Protein AF-A0ABD2QL88-F1 (afdb_monomer)

pLDDT: mean 70.16, std 14.97, range [39.56, 97.88]

Secondary structure (DSSP, 8-state):
-PPP--TT----------------------S--------PPP-----THHHHHHHHHHHHHHHHHHHHHHTTTS--SPP---TT-----HHHHHHHHHHHHHHHHTT-PPPPPHHHHHHHHHHTSTHHHHHHHHHHHHHHHHHHS-TT-TTT-S------------------

Radius of gyration: 28.21 Å; Cα contacts (8 Å, |Δi|>4): 31; chains: 1; bounding box: 75×70×57 Å

Solvent-accessible surface area (backbone atoms only — not comparable to full-atom values): 11823 Å² total; per-residue (Å²): 138,86,85,80,84,78,87,78,78,77,80,91,77,84,83,81,79,80,76,84,73,88,66,95,70,83,88,78,90,63,100,73,77,72,86,72,78,82,86,74,74,88,77,78,80,81,64,70,61,61,57,54,56,52,47,52,54,49,38,55,52,44,53,52,60,55,54,65,59,56,72,69,68,75,59,96,60,91,74,90,81,67,86,90,62,83,51,87,52,62,69,60,50,53,54,48,51,57,48,50,54,49,28,64,77,65,75,46,87,83,82,81,48,76,66,54,54,54,50,52,57,48,50,68,35,74,70,43,59,64,4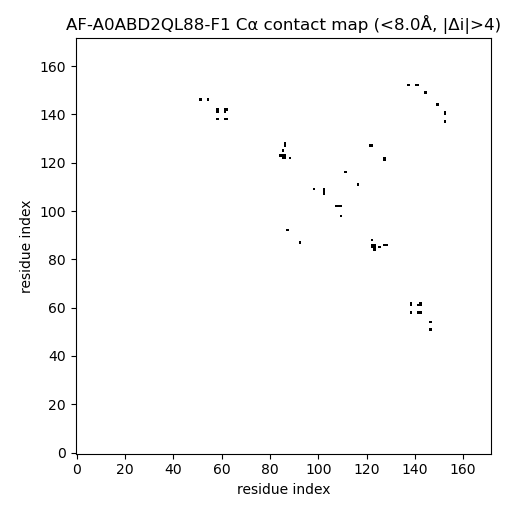8,49,55,56,49,49,53,50,41,51,50,54,63,71,49,61,101,82,62,72,82,78,75,57,79,78,77,75,77,75,76,75,80,74,81,78,78,82,78,79,80,130

Organism: NCBI:txid1844966

Mean predicted aligned error: 18.85 Å

Structure (mmCIF, N/CA/C/O backbone):
data_AF-A0ABD2QL88-F1
#
_entry.id   AF-A0ABD2QL88-F1
#
loop_
_atom_site.group_PDB
_atom_site.id
_atom_site.type_symbol
_atom_site.label_atom_id
_atom_site.label_alt_id
_atom_site.label_comp_id
_atom_site.label_asym_id
_atom_site.label_entity_id
_atom_site.label_seq_id
_atom_site.pdbx_PDB_ins_code
_atom_site.Cartn_x
_atom_site.Cartn_y
_atom_site.Cartn_z
_atom_site.occupancy
_atom_site.B_iso_or_equiv
_atom_site.auth_seq_id
_atom_site.auth_comp_id
_atom_site.auth_asym_id
_atom_site.auth_atom_id
_atom_site.pdbx_PDB_model_num
ATOM 1 N N . MET A 1 1 ? -59.862 -32.939 12.880 1.00 41.22 1 MET A N 1
ATOM 2 C CA . MET A 1 1 ? -58.574 -32.255 13.132 1.00 41.22 1 MET A CA 1
ATOM 3 C C . MET A 1 1 ? -57.524 -33.331 13.359 1.00 41.22 1 MET A C 1
ATOM 5 O O . MET A 1 1 ? -57.673 -34.082 14.310 1.00 41.22 1 MET A O 1
ATOM 9 N N . TYR A 1 2 ? -56.541 -33.477 12.467 1.00 48.59 2 TYR A N 1
ATOM 10 C CA . TYR A 1 2 ? -55.483 -34.488 12.598 1.00 48.59 2 TYR A CA 1
ATOM 11 C C . TYR A 1 2 ? -54.239 -33.850 13.224 1.00 48.59 2 TYR A C 1
ATOM 13 O O . TYR A 1 2 ? -53.745 -32.844 12.719 1.00 48.59 2 TYR A O 1
ATOM 21 N N . SER A 1 3 ? -53.754 -34.412 14.331 1.00 56.06 3 SER A N 1
ATOM 22 C CA . SER A 1 3 ? -52.506 -34.015 14.982 1.00 56.06 3 SER A CA 1
ATOM 23 C C . SER A 1 3 ? -51.318 -34.700 14.300 1.00 56.06 3 SER A C 1
ATOM 25 O O . SER A 1 3 ? -51.299 -35.917 14.121 1.00 56.06 3 SER A O 1
ATOM 27 N N . VAL A 1 4 ? -50.317 -33.916 13.896 1.00 60.66 4 VAL A N 1
ATOM 28 C CA . VAL A 1 4 ? -49.091 -34.424 13.264 1.00 60.66 4 VAL A CA 1
ATOM 29 C C . VAL A 1 4 ? -48.032 -34.629 14.349 1.00 60.66 4 VAL A C 1
ATOM 31 O O . VAL A 1 4 ? -47.679 -33.692 15.061 1.00 60.66 4 VAL A O 1
ATOM 34 N N . ASN A 1 5 ? -47.529 -35.857 14.493 1.00 58.34 5 ASN A N 1
ATOM 35 C CA . ASN A 1 5 ? -46.453 -36.197 15.426 1.00 58.34 5 ASN A CA 1
ATOM 36 C C . ASN A 1 5 ? -45.119 -35.584 14.954 1.00 58.34 5 ASN A C 1
ATOM 38 O O . ASN A 1 5 ? -44.532 -36.038 13.974 1.00 58.34 5 ASN A O 1
ATOM 42 N N . LEU A 1 6 ? -44.612 -34.575 15.671 1.00 59.28 6 LEU A N 1
ATOM 43 C CA . LEU A 1 6 ? -43.350 -33.871 15.371 1.00 59.28 6 LEU A CA 1
ATOM 44 C C . LEU A 1 6 ? -42.071 -34.606 15.839 1.00 59.28 6 LEU A C 1
ATOM 46 O O . LEU A 1 6 ? -40.982 -34.038 15.801 1.00 59.28 6 LEU A O 1
ATOM 50 N N . ALA A 1 7 ? -42.155 -35.872 16.252 1.00 61.03 7 ALA A N 1
ATOM 51 C CA . ALA A 1 7 ? -41.038 -36.581 16.889 1.00 61.03 7 ALA A CA 1
ATOM 52 C C . ALA A 1 7 ? -39.925 -37.085 15.938 1.00 61.03 7 ALA A C 1
ATOM 54 O O . ALA A 1 7 ? -38.906 -37.576 16.416 1.00 61.03 7 ALA A O 1
ATOM 55 N N . ASN A 1 8 ? -40.062 -36.945 14.612 1.00 52.94 8 ASN A N 1
ATOM 56 C CA . ASN A 1 8 ? -39.124 -37.541 13.641 1.00 52.94 8 ASN A CA 1
ATOM 57 C C . ASN A 1 8 ? -38.221 -36.549 12.887 1.00 52.94 8 ASN A C 1
ATOM 59 O O . ASN A 1 8 ? -37.562 -36.930 11.918 1.00 52.94 8 ASN A O 1
ATOM 63 N N . PHE A 1 9 ? -38.124 -35.290 13.317 1.00 52.03 9 PHE A N 1
ATOM 64 C CA . PHE A 1 9 ? -37.252 -34.322 12.647 1.00 52.03 9 PHE A CA 1
ATOM 65 C C . PHE A 1 9 ? -35.807 -34.400 13.176 1.00 52.03 9 PHE A C 1
ATOM 67 O O . PHE A 1 9 ? -35.448 -33.762 14.165 1.00 52.03 9 PHE A O 1
ATOM 74 N N . LYS A 1 10 ? -34.945 -35.187 12.513 1.00 60.66 10 LYS A N 1
ATOM 75 C CA . LYS A 1 10 ? -33.487 -35.148 12.738 1.00 60.66 10 LYS A CA 1
ATOM 76 C C . LYS A 1 10 ? -32.877 -33.955 11.981 1.00 60.66 10 LYS A C 1
ATOM 78 O O . LYS A 1 10 ? -32.983 -33.916 10.756 1.00 60.66 10 LYS A O 1
ATOM 83 N N . PRO A 1 11 ? -32.202 -33.002 12.649 1.00 58.28 11 PRO A N 1
ATOM 84 C CA . PRO A 1 11 ? -31.553 -31.893 11.960 1.00 58.28 11 PRO A CA 1
ATOM 85 C C . PRO A 1 11 ? -30.268 -32.369 11.270 1.00 58.28 11 PRO A C 1
ATOM 87 O O . PRO A 1 11 ? -29.335 -32.836 11.926 1.00 58.28 11 PRO A O 1
ATOM 90 N N . ILE A 1 12 ? -30.188 -32.201 9.949 1.00 53.31 12 ILE A N 1
ATOM 91 C CA . ILE A 1 12 ? -28.946 -32.391 9.194 1.00 53.31 12 ILE A CA 1
ATOM 92 C C . ILE A 1 12 ? -28.003 -31.248 9.578 1.00 53.31 12 ILE A C 1
ATOM 94 O O . ILE A 1 12 ? -28.182 -30.100 9.170 1.00 53.31 12 ILE A O 1
ATOM 98 N N . ARG A 1 13 ? -27.003 -31.545 10.409 1.00 47.66 13 ARG A N 1
ATOM 99 C CA . ARG A 1 13 ? -25.922 -30.616 10.738 1.00 47.66 13 ARG A CA 1
ATOM 100 C C . ARG A 1 13 ? -24.576 -31.201 10.317 1.00 47.66 13 ARG A C 1
ATOM 102 O O . ARG A 1 13 ? -24.148 -32.206 10.868 1.00 47.66 13 ARG A O 1
ATOM 109 N N . LYS A 1 14 ? -23.895 -30.392 9.496 1.00 44.47 14 LYS A N 1
ATOM 110 C CA . LYS A 1 14 ? -22.443 -30.255 9.275 1.00 44.47 14 LYS A CA 1
ATOM 111 C C . LYS A 1 14 ? -21.803 -31.085 8.153 1.00 44.47 14 LYS A C 1
ATOM 113 O O . LYS A 1 14 ? -21.546 -32.264 8.307 1.00 44.47 14 LYS A O 1
ATOM 118 N N . ASN A 1 15 ? -21.327 -30.318 7.168 1.00 48.22 15 ASN A N 1
ATOM 119 C CA . ASN A 1 15 ? -19.948 -30.337 6.674 1.00 48.22 15 ASN A CA 1
ATOM 120 C C . ASN A 1 15 ? -19.415 -31.651 6.097 1.00 48.22 15 ASN A C 1
ATOM 122 O O . ASN A 1 15 ? -18.472 -32.215 6.649 1.00 48.22 15 ASN A O 1
ATOM 126 N N . ASP A 1 16 ? -19.852 -31.987 4.888 1.00 42.06 16 ASP A N 1
ATOM 127 C CA . ASP A 1 16 ? -19.029 -32.791 3.991 1.00 42.06 16 ASP A CA 1
ATOM 128 C C . ASP A 1 16 ? -18.168 -31.849 3.150 1.00 42.06 16 ASP A C 1
ATOM 130 O O . ASP A 1 16 ? -18.582 -31.266 2.148 1.00 42.06 16 ASP A O 1
ATOM 134 N N . LYS A 1 17 ? -16.934 -31.650 3.622 1.00 46.50 17 LYS A N 1
ATOM 135 C CA . LYS A 1 17 ? -15.843 -31.164 2.782 1.00 46.50 17 LYS A CA 1
ATOM 136 C C . LYS A 1 17 ? -15.657 -32.183 1.660 1.00 46.50 17 LYS A C 1
ATOM 138 O O . LYS A 1 17 ? -15.045 -33.224 1.881 1.00 46.50 17 LYS A O 1
ATOM 143 N N . ALA A 1 18 ? -16.158 -31.870 0.471 1.00 44.38 18 ALA A N 1
ATOM 144 C CA . ALA A 1 18 ? -15.766 -32.564 -0.744 1.00 44.38 18 ALA A CA 1
ATOM 145 C C . ALA A 1 18 ? -14.282 -32.255 -1.013 1.00 44.38 18 ALA A C 1
ATOM 147 O O . ALA A 1 18 ? -13.926 -31.211 -1.560 1.00 44.38 18 ALA A O 1
ATOM 148 N N . GLU A 1 19 ? -13.401 -33.135 -0.534 1.00 42.00 19 GLU A N 1
ATOM 149 C CA . GLU A 1 19 ? -12.033 -33.231 -1.028 1.00 42.00 19 GLU A CA 1
ATOM 150 C C . GLU A 1 19 ? -12.096 -33.737 -2.470 1.00 42.00 19 GLU A C 1
ATOM 152 O O . GLU A 1 19 ? -12.250 -34.931 -2.717 1.00 42.00 19 GLU A O 1
ATOM 157 N N . ASP A 1 20 ? -11.979 -32.815 -3.421 1.00 45.62 20 ASP A N 1
ATOM 158 C CA . ASP A 1 20 ? -11.910 -33.127 -4.845 1.00 45.62 20 ASP A CA 1
ATOM 159 C C . ASP A 1 20 ? -10.520 -33.707 -5.168 1.00 45.62 20 ASP A C 1
ATOM 161 O O . ASP A 1 20 ? -9.578 -33.016 -5.571 1.00 45.62 20 ASP A O 1
ATOM 165 N N . LYS A 1 21 ? -10.344 -35.002 -4.883 1.00 41.47 21 LYS A N 1
ATOM 166 C CA . LYS A 1 21 ? -9.198 -35.783 -5.353 1.00 41.47 21 LYS A CA 1
ATOM 167 C C . LYS A 1 21 ? -9.521 -36.296 -6.748 1.00 41.47 21 LYS A C 1
ATOM 169 O O . LYS A 1 21 ? -10.090 -37.372 -6.906 1.00 41.47 21 LYS A O 1
ATOM 174 N N . ASN A 1 22 ? -9.094 -35.525 -7.748 1.00 46.50 22 ASN A N 1
ATOM 175 C CA . ASN A 1 22 ? -8.978 -35.968 -9.135 1.00 46.50 22 ASN A CA 1
ATOM 176 C C . ASN A 1 22 ? -8.173 -37.274 -9.197 1.00 46.50 22 ASN A C 1
ATOM 178 O O . ASN A 1 22 ? -6.942 -37.271 -9.164 1.00 46.50 22 ASN A O 1
ATOM 182 N N . THR A 1 23 ? -8.886 -38.389 -9.297 1.00 39.91 23 THR A N 1
ATOM 183 C CA . THR A 1 23 ? -8.351 -39.656 -9.776 1.00 39.91 23 THR A CA 1
ATOM 184 C C . THR A 1 23 ? -9.039 -39.923 -11.100 1.00 39.91 23 THR A C 1
ATOM 186 O O . THR A 1 23 ? -10.234 -40.191 -11.167 1.00 39.91 23 THR A O 1
ATOM 189 N N . ALA A 1 24 ? -8.272 -39.751 -12.175 1.00 51.47 24 ALA A N 1
ATOM 190 C CA . ALA A 1 24 ? -8.645 -40.217 -13.495 1.00 51.47 24 ALA A CA 1
ATOM 191 C C . ALA A 1 24 ? -8.957 -41.712 -13.387 1.00 51.47 24 ALA A C 1
ATOM 193 O O . ALA A 1 24 ? -8.079 -42.505 -13.060 1.00 51.47 24 ALA A O 1
ATOM 194 N N . SER A 1 25 ? -10.215 -42.083 -13.587 1.00 39.56 25 SER A N 1
ATOM 195 C CA . SER A 1 25 ? -10.628 -43.473 -13.735 1.00 39.56 25 SER A CA 1
ATOM 196 C C . SER A 1 25 ? -11.660 -43.512 -14.844 1.00 39.56 25 SER A C 1
ATOM 198 O O . SER A 1 25 ? -12.714 -42.883 -14.758 1.00 39.56 25 SER A O 1
ATOM 200 N N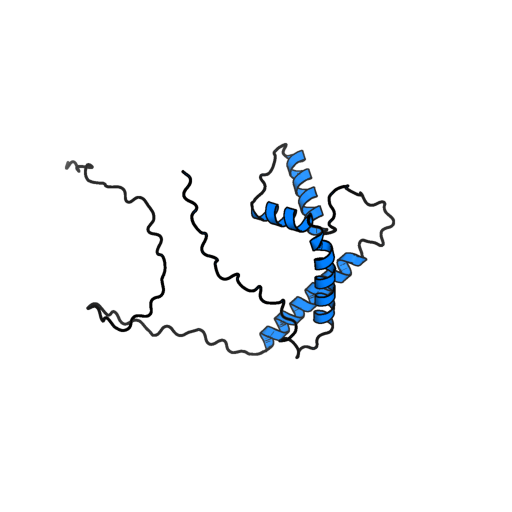 . ALA A 1 26 ? -11.256 -44.181 -15.917 1.00 50.25 26 ALA A N 1
ATOM 201 C CA . ALA A 1 26 ? -12.047 -44.462 -17.091 1.00 50.25 26 ALA A CA 1
ATOM 202 C C . ALA A 1 26 ? -13.358 -45.182 -16.735 1.00 50.25 26 ALA A C 1
ATOM 204 O O . ALA A 1 26 ? -13.422 -45.944 -15.771 1.00 50.25 26 ALA A O 1
ATOM 205 N N . ASP A 1 27 ? -14.371 -44.887 -17.547 1.00 52.84 27 ASP A N 1
ATOM 206 C CA . ASP A 1 27 ? -15.533 -45.704 -17.887 1.00 52.84 27 ASP A CA 1
ATOM 207 C C . ASP A 1 27 ? -16.084 -46.641 -16.808 1.00 52.84 27 ASP A C 1
ATOM 209 O O . ASP A 1 27 ? -15.761 -47.822 -16.732 1.00 52.84 27 ASP A O 1
ATOM 213 N N . ASN A 1 28 ? -17.053 -46.129 -16.052 1.00 50.94 28 ASN A N 1
ATOM 214 C CA . ASN A 1 28 ? -18.137 -46.951 -15.526 1.00 50.94 28 ASN A CA 1
ATOM 215 C C . ASN A 1 28 ? -19.462 -46.276 -15.889 1.00 50.94 28 ASN A C 1
ATOM 217 O O . ASN A 1 28 ? -19.902 -45.327 -15.238 1.00 50.94 28 ASN A O 1
ATOM 221 N N . GLN A 1 29 ? -20.067 -46.751 -16.980 1.00 59.94 29 GLN A N 1
ATOM 222 C CA . GLN A 1 29 ? -21.416 -46.391 -17.404 1.00 59.94 29 GLN A CA 1
ATOM 223 C C . GLN A 1 29 ? -22.418 -46.872 -16.347 1.00 59.94 29 GLN A C 1
ATOM 225 O O . GLN A 1 29 ? -22.790 -48.043 -16.303 1.00 59.94 29 GLN A O 1
ATOM 230 N N . SER A 1 30 ? -22.858 -45.962 -15.479 1.00 57.25 30 SER A N 1
ATOM 231 C CA . SER A 1 30 ? -24.005 -46.188 -14.607 1.00 57.25 30 SER A CA 1
ATOM 232 C C . SER A 1 30 ? -25.301 -45.821 -15.340 1.00 57.25 30 SER A C 1
ATOM 234 O O . SER A 1 30 ? -25.385 -44.827 -16.062 1.00 57.25 30 SER A O 1
ATOM 236 N N . GLN A 1 31 ? -26.295 -46.690 -15.165 1.00 57.28 31 GLN A N 1
ATOM 237 C CA . GLN A 1 31 ? -27.585 -46.851 -15.853 1.00 57.28 31 GLN A CA 1
ATOM 238 C C . GLN A 1 31 ? -28.579 -45.667 -15.735 1.00 57.28 31 GLN A C 1
ATOM 240 O O . GLN A 1 31 ? -29.759 -45.869 -15.494 1.00 57.28 31 GLN A O 1
ATOM 245 N N . ASN A 1 32 ? -28.123 -44.422 -15.899 1.00 59.09 32 ASN A N 1
ATOM 246 C CA . ASN A 1 32 ? -28.953 -43.221 -16.076 1.00 59.09 32 ASN A CA 1
ATOM 247 C C . ASN A 1 32 ? -28.157 -42.156 -16.851 1.00 59.09 32 ASN A C 1
ATOM 249 O O . ASN A 1 32 ? -27.889 -41.051 -16.371 1.00 59.09 32 ASN A O 1
ATOM 253 N N . ALA A 1 33 ? -27.710 -42.515 -18.055 1.00 67.06 33 ALA A N 1
ATOM 254 C CA . ALA A 1 33 ? -26.893 -41.651 -18.897 1.00 67.06 33 ALA A CA 1
ATOM 255 C C . ALA A 1 33 ? -27.762 -40.613 -19.627 1.00 67.06 33 ALA A C 1
ATOM 257 O O . ALA A 1 33 ? -27.990 -40.697 -20.831 1.00 67.06 33 ALA A O 1
ATOM 258 N N . ILE A 1 34 ? -28.243 -39.608 -18.890 1.00 80.19 34 ILE A N 1
ATOM 259 C CA . ILE A 1 34 ? -28.706 -38.353 -19.494 1.00 80.19 34 ILE A CA 1
ATOM 260 C C . ILE A 1 34 ? -27.539 -37.817 -20.329 1.00 80.19 34 ILE A C 1
ATOM 262 O O . ILE A 1 34 ? -26.444 -37.622 -19.789 1.00 80.19 34 ILE A O 1
ATOM 266 N N . TYR A 1 35 ? -27.756 -37.617 -21.632 1.00 86.12 35 TYR A N 1
ATOM 267 C CA . TYR A 1 35 ? -26.723 -37.117 -22.536 1.00 86.12 35 TYR A CA 1
ATOM 268 C C . TYR A 1 35 ? -26.126 -35.819 -21.984 1.00 86.12 35 TYR A C 1
ATOM 270 O O . TYR A 1 35 ? -26.835 -34.836 -21.756 1.00 86.12 35 TYR A O 1
ATOM 278 N N . LYS A 1 36 ? 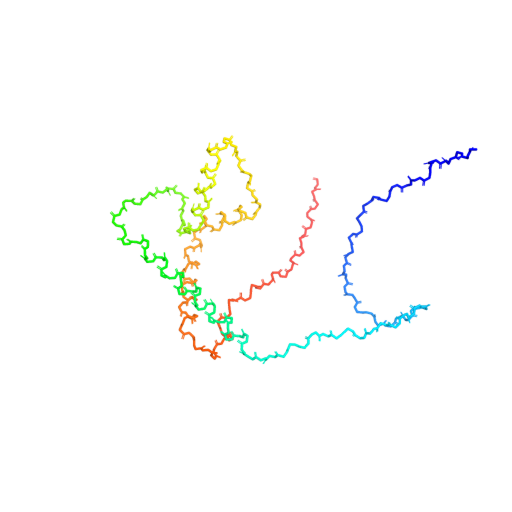-24.810 -35.826 -21.755 1.00 82.25 36 LYS A N 1
ATOM 279 C CA . LYS A 1 36 ? -24.052 -34.641 -21.360 1.00 82.25 36 LYS A CA 1
ATOM 280 C C . LYS A 1 36 ? -23.275 -34.163 -22.581 1.0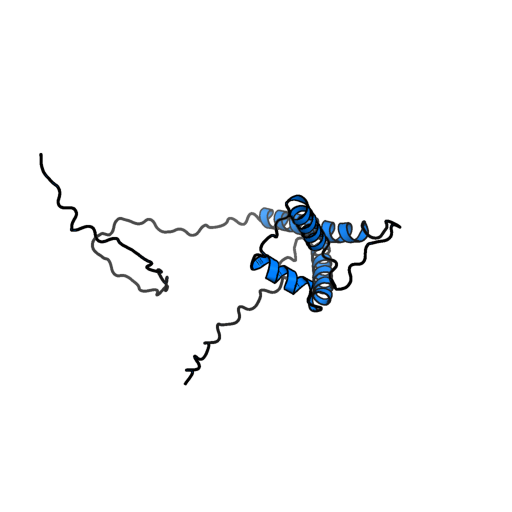0 82.25 36 LYS A C 1
ATOM 282 O O . LYS A 1 36 ? -22.450 -34.929 -23.081 1.00 82.25 36 LYS A O 1
ATOM 287 N N . PRO A 1 37 ? -23.503 -32.929 -23.059 1.00 87.62 37 PRO A N 1
ATOM 288 C CA . PRO A 1 37 ? -22.714 -32.394 -24.155 1.00 87.62 37 PRO A CA 1
ATOM 289 C C . PRO A 1 37 ? -21.236 -32.341 -23.758 1.00 87.62 37 PRO A C 1
ATOM 291 O O . PRO A 1 37 ? -20.892 -32.179 -22.580 1.00 87.62 37 PRO A O 1
ATOM 294 N N . ALA A 1 38 ? -20.360 -32.477 -24.752 1.00 86.19 38 ALA A N 1
ATOM 295 C CA . ALA A 1 38 ? -18.924 -32.372 -24.547 1.00 86.19 38 ALA A CA 1
ATOM 296 C C . ALA A 1 38 ? -18.586 -31.014 -23.911 1.00 86.19 38 ALA A C 1
ATOM 298 O O . ALA A 1 38 ? -19.007 -29.961 -24.393 1.00 86.19 38 ALA A O 1
ATOM 299 N N . LYS A 1 39 ? -17.818 -31.032 -22.818 1.00 84.25 39 LYS A N 1
ATOM 300 C CA . LYS A 1 39 ? -17.296 -29.804 -22.215 1.00 84.25 39 LYS A CA 1
ATOM 301 C C . LYS A 1 39 ? -16.180 -29.277 -23.113 1.00 84.25 39 LYS A C 1
ATOM 303 O O . LYS A 1 39 ? -15.060 -29.777 -23.056 1.00 84.25 39 LYS A O 1
ATOM 308 N N . LEU A 1 40 ? -16.496 -28.304 -23.962 1.00 85.75 40 LEU A N 1
ATOM 309 C CA . LEU A 1 40 ? -15.493 -27.615 -24.766 1.00 85.75 40 LEU A CA 1
ATOM 310 C C . LEU A 1 40 ? -14.714 -26.648 -23.874 1.00 85.75 40 LEU A C 1
ATOM 312 O O . LEU A 1 40 ? -15.298 -25.861 -23.127 1.00 85.75 40 LEU A O 1
ATOM 316 N N . ASN A 1 41 ? -13.387 -26.713 -23.956 1.00 84.44 41 ASN A N 1
ATOM 317 C CA . ASN A 1 41 ? -12.539 -25.693 -23.359 1.00 84.44 41 ASN A CA 1
ATOM 318 C C . ASN A 1 41 ? -12.676 -24.404 -24.179 1.00 84.44 41 ASN A C 1
ATOM 320 O O . ASN A 1 41 ? -12.719 -24.484 -25.410 1.00 84.44 41 ASN A O 1
ATOM 324 N N . PRO A 1 42 ? -12.728 -23.225 -23.535 1.00 82.06 42 PRO A N 1
ATOM 325 C CA . PRO A 1 42 ? -12.718 -21.972 -24.267 1.00 82.06 42 PRO A CA 1
ATOM 326 C C . PRO A 1 42 ? -11.424 -21.885 -25.080 1.00 82.06 42 PRO A C 1
ATOM 328 O O . PRO A 1 42 ? -10.323 -21.886 -24.528 1.00 82.06 42 PRO A O 1
ATOM 331 N N . VAL A 1 43 ? -11.574 -21.829 -26.399 1.00 79.94 43 VAL A N 1
ATOM 332 C CA . VAL A 1 43 ? -10.491 -21.496 -27.319 1.00 79.94 43 VAL A CA 1
ATOM 333 C C . VAL A 1 43 ? -10.426 -19.976 -27.350 1.00 79.94 43 VAL A C 1
ATOM 335 O O . VAL A 1 43 ? -11.325 -19.326 -27.880 1.00 79.94 43 VAL A O 1
ATOM 338 N N . LEU A 1 44 ? -9.407 -19.397 -26.713 1.00 72.62 44 LEU A N 1
ATOM 339 C CA . LEU A 1 44 ? -9.154 -17.966 -26.841 1.00 72.62 44 LEU A CA 1
ATOM 340 C C . LEU A 1 44 ? -8.551 -17.710 -28.222 1.00 72.62 44 LEU A C 1
ATOM 342 O O . LEU A 1 44 ? -7.460 -18.195 -28.519 1.00 72.62 44 LEU A O 1
ATOM 346 N N . TYR A 1 45 ? -9.262 -16.944 -29.045 1.00 73.25 45 TYR A N 1
ATOM 347 C CA . TYR A 1 45 ? -8.702 -16.369 -30.261 1.00 73.25 45 TYR A CA 1
ATOM 348 C C . TYR A 1 45 ? -7.737 -15.258 -29.842 1.00 73.25 45 TYR A C 1
ATOM 350 O O . TYR A 1 45 ? -8.155 -14.237 -29.298 1.00 73.25 45 TYR A O 1
ATOM 358 N N . ASP A 1 46 ? -6.437 -15.494 -30.018 1.00 62.22 46 ASP A N 1
ATOM 359 C CA . ASP A 1 46 ? -5.386 -14.530 -29.689 1.00 62.22 46 ASP A CA 1
ATOM 360 C C . ASP A 1 46 ? -5.285 -13.493 -30.816 1.00 62.22 46 ASP A C 1
ATOM 362 O O . ASP A 1 46 ? -4.345 -13.476 -31.609 1.00 62.22 46 ASP A O 1
ATOM 366 N N . ASP A 1 47 ? -6.282 -12.615 -30.903 1.00 59.78 47 ASP A N 1
ATOM 367 C CA . ASP A 1 47 ? -6.110 -11.342 -31.587 1.00 59.78 47 ASP A CA 1
ATOM 368 C C . ASP A 1 47 ? -5.141 -10.544 -30.709 1.00 59.78 47 ASP A C 1
ATOM 370 O O . ASP A 1 47 ? -5.561 -9.937 -29.726 1.00 59.78 47 ASP A O 1
ATOM 374 N N . GLY A 1 48 ? -3.839 -10.554 -31.021 1.00 61.59 48 GLY A N 1
ATOM 375 C CA . GLY A 1 48 ? -2.746 -9.967 -30.215 1.00 61.59 48 GLY A CA 1
ATOM 376 C C . GLY A 1 48 ? -2.881 -8.485 -29.793 1.00 61.59 48 GLY A C 1
ATOM 377 O O . GLY A 1 48 ? -1.953 -7.907 -29.229 1.00 61.59 48 GLY A O 1
ATOM 378 N N . LYS A 1 49 ? -4.035 -7.859 -30.032 1.00 62.41 49 LYS A N 1
ATOM 379 C CA . LYS A 1 49 ? -4.515 -6.578 -29.506 1.00 62.41 49 LYS A CA 1
ATOM 380 C C . LYS A 1 49 ? -4.596 -6.567 -27.972 1.00 62.41 49 LYS A C 1
ATOM 382 O O . LYS A 1 49 ? -4.195 -5.577 -27.361 1.00 62.41 49 LYS A O 1
ATOM 387 N N . ASP A 1 50 ? -5.024 -7.659 -27.335 1.00 64.62 50 ASP A N 1
ATOM 388 C CA . ASP A 1 50 ? -5.222 -7.690 -25.874 1.00 64.62 50 ASP A CA 1
ATOM 389 C C . ASP A 1 50 ? -3.908 -7.577 -25.085 1.00 64.62 50 ASP A C 1
ATOM 391 O O . ASP A 1 50 ? -3.844 -6.916 -24.039 1.00 64.62 50 ASP A O 1
ATOM 395 N N . LYS A 1 51 ? -2.822 -8.157 -25.614 1.00 66.06 51 LYS A N 1
ATOM 396 C CA . LYS A 1 51 ? -1.481 -8.077 -25.013 1.00 66.06 51 LYS A CA 1
ATOM 397 C C . LYS A 1 51 ? -0.941 -6.647 -25.061 1.00 66.06 51 LYS A C 1
ATOM 399 O O . LYS A 1 51 ? -0.547 -6.113 -24.024 1.00 66.06 51 LYS A O 1
ATOM 404 N N . LYS A 1 52 ? -1.057 -5.980 -26.215 1.00 67.19 52 LYS A N 1
ATOM 405 C CA . LYS A 1 52 ? -0.632 -4.581 -26.407 1.00 67.19 52 LYS A CA 1
ATOM 406 C C . LYS A 1 52 ? -1.378 -3.617 -25.480 1.00 67.19 52 LYS A C 1
ATOM 408 O O . LYS A 1 52 ? -0.759 -2.794 -24.806 1.00 67.19 52 LYS A O 1
ATOM 413 N N . VAL A 1 53 ? -2.701 -3.765 -25.351 1.00 72.06 53 VAL A N 1
ATOM 414 C CA . VAL A 1 53 ? -3.515 -2.933 -24.440 1.00 72.06 53 VAL A CA 1
ATOM 415 C C . VAL A 1 53 ? -3.149 -3.180 -22.971 1.00 72.06 53 VAL A C 1
ATOM 417 O O . VAL A 1 53 ? -3.082 -2.235 -22.178 1.00 72.06 53 VAL A O 1
ATOM 420 N N . SER A 1 54 ? -2.888 -4.433 -22.584 1.00 77.25 54 SER A N 1
ATOM 421 C CA . SER A 1 54 ? -2.411 -4.771 -21.237 1.00 77.25 54 SER A CA 1
ATOM 422 C C . SER A 1 54 ? -1.043 -4.141 -20.942 1.00 77.25 54 SER A C 1
ATOM 424 O O . SER A 1 54 ? -0.848 -3.583 -19.859 1.00 77.25 54 SER A O 1
ATOM 426 N N . ASN A 1 55 ? -0.110 -4.177 -21.892 1.00 77.06 55 ASN A N 1
ATOM 427 C CA . ASN A 1 55 ? 1.235 -3.630 -21.709 1.00 77.06 55 ASN A CA 1
ATOM 428 C C . ASN A 1 55 ? 1.238 -2.114 -21.620 1.00 77.06 55 ASN A C 1
ATOM 430 O O . ASN A 1 55 ? 1.846 -1.568 -20.701 1.00 77.06 55 ASN A O 1
ATOM 434 N N . LEU A 1 56 ? 0.475 -1.433 -22.474 1.00 80.44 56 LEU A N 1
ATOM 435 C CA . LEU A 1 56 ? 0.329 0.017 -22.399 1.00 80.44 56 LEU A CA 1
ATOM 436 C C . LEU A 1 56 ? -0.217 0.454 -21.031 1.00 80.44 56 LEU A C 1
ATOM 438 O O . LEU A 1 56 ? 0.285 1.401 -20.425 1.00 80.44 56 LEU A O 1
ATOM 442 N N . LYS A 1 57 ? -1.204 -0.273 -20.486 1.00 82.12 57 LYS A N 1
ATOM 443 C CA . LYS A 1 57 ? -1.722 -0.024 -19.129 1.00 82.12 57 LYS A CA 1
ATOM 444 C C . LYS A 1 57 ? -0.654 -0.238 -18.053 1.00 82.12 57 LYS A C 1
ATOM 446 O O . LYS A 1 57 ? -0.597 0.539 -17.100 1.00 82.12 57 LYS A O 1
ATOM 451 N N . ARG A 1 58 ? 0.192 -1.266 -18.191 1.00 80.94 58 ARG A N 1
ATOM 452 C CA . ARG A 1 58 ? 1.300 -1.539 -17.258 1.00 80.94 58 ARG A CA 1
ATOM 453 C C . ARG A 1 58 ? 2.381 -0.461 -17.328 1.00 80.94 58 ARG A C 1
ATOM 455 O O . ARG A 1 58 ? 2.715 0.080 -16.279 1.00 80.94 58 ARG A O 1
ATOM 462 N N . LYS A 1 59 ? 2.845 -0.094 -18.527 1.00 83.69 59 LYS A N 1
ATOM 463 C CA . LYS A 1 59 ? 3.813 0.991 -18.766 1.00 83.69 59 LYS A CA 1
ATOM 464 C C . LYS A 1 59 ? 3.297 2.320 -18.209 1.00 83.69 59 LYS A C 1
ATOM 466 O O . LYS A 1 59 ? 3.977 2.967 -17.421 1.00 83.69 59 LYS A O 1
ATOM 471 N N . ARG A 1 60 ? 2.033 2.671 -18.487 1.00 84.69 60 ARG A N 1
ATOM 472 C CA . ARG A 1 60 ? 1.397 3.882 -17.938 1.00 84.69 60 ARG A CA 1
ATOM 473 C C . ARG A 1 60 ? 1.344 3.878 -16.410 1.00 84.69 60 ARG A C 1
ATOM 475 O O . ARG A 1 60 ? 1.545 4.916 -15.787 1.00 84.69 60 ARG A O 1
ATOM 482 N N . ARG A 1 61 ? 1.049 2.731 -15.792 1.00 83.31 61 ARG A N 1
ATOM 483 C CA . ARG A 1 61 ? 1.062 2.603 -14.329 1.00 83.31 61 ARG A CA 1
ATOM 484 C C . ARG A 1 61 ? 2.476 2.758 -13.766 1.00 83.31 61 ARG A C 1
ATOM 486 O O . ARG A 1 61 ? 2.628 3.419 -12.749 1.00 83.31 61 ARG A O 1
ATOM 493 N N . ALA A 1 62 ? 3.470 2.167 -14.420 1.00 83.12 62 ALA A N 1
ATOM 494 C CA . ALA A 1 62 ? 4.868 2.228 -14.012 1.00 83.12 62 ALA A CA 1
ATOM 495 C C . ALA A 1 62 ? 5.416 3.665 -14.079 1.00 83.12 62 ALA A C 1
ATOM 497 O O . ALA A 1 62 ? 5.945 4.156 -13.088 1.00 83.12 62 ALA A O 1
ATOM 498 N N . ALA A 1 63 ? 5.157 4.383 -15.178 1.00 83.81 63 ALA A N 1
ATOM 499 C CA . ALA A 1 63 ? 5.524 5.794 -15.327 1.00 83.81 63 ALA A CA 1
ATOM 500 C C . ALA A 1 63 ? 4.913 6.681 -14.227 1.00 83.81 63 ALA A C 1
ATOM 502 O O . ALA A 1 63 ? 5.602 7.502 -13.632 1.00 83.81 63 ALA A O 1
ATOM 503 N N . LYS A 1 64 ? 3.631 6.468 -13.891 1.00 82.25 64 LYS A N 1
ATOM 504 C CA . LYS A 1 64 ? 2.971 7.189 -12.788 1.00 82.25 64 LYS A CA 1
ATOM 505 C C . LYS A 1 64 ? 3.635 6.957 -11.430 1.00 82.25 64 LYS A C 1
ATOM 507 O O . LYS A 1 64 ? 3.611 7.855 -10.601 1.00 82.25 64 LYS A O 1
ATOM 512 N N . MET A 1 65 ? 4.172 5.761 -11.184 1.00 74.94 65 MET A N 1
ATOM 513 C CA . MET A 1 65 ? 4.833 5.450 -9.913 1.00 74.94 65 MET A CA 1
ATOM 514 C C . MET A 1 65 ? 6.176 6.168 -9.757 1.00 74.94 65 MET A C 1
ATOM 516 O O . MET A 1 65 ? 6.528 6.495 -8.630 1.00 74.94 65 MET A O 1
ATOM 520 N N . LEU A 1 66 ? 6.900 6.413 -10.856 1.00 74.81 66 LEU A N 1
ATOM 521 C CA . LEU A 1 66 ? 8.139 7.198 -10.831 1.00 74.81 66 LEU A CA 1
ATOM 522 C C . LEU A 1 66 ? 7.843 8.680 -10.573 1.00 74.81 66 LEU A C 1
ATOM 524 O O . LEU A 1 66 ? 8.352 9.239 -9.610 1.00 74.81 66 LEU A O 1
ATOM 528 N N . LEU A 1 67 ? 6.945 9.270 -11.371 1.00 72.50 67 LEU A N 1
ATOM 529 C CA . LEU A 1 67 ? 6.579 10.691 -11.283 1.00 72.50 67 LEU A CA 1
ATOM 530 C C . LEU A 1 67 ? 6.038 11.087 -9.903 1.00 72.50 67 LEU A C 1
ATOM 532 O O . LEU A 1 67 ? 6.448 12.094 -9.340 1.00 72.50 67 LEU A O 1
ATOM 536 N N . ALA A 1 68 ? 5.159 10.266 -9.321 1.00 68.06 68 ALA A N 1
ATOM 537 C CA . ALA A 1 68 ? 4.561 10.558 -8.016 1.00 68.06 68 ALA A CA 1
ATOM 538 C C . ALA A 1 68 ? 5.575 10.580 -6.855 1.00 68.06 68 ALA A C 1
ATOM 540 O O . ALA A 1 68 ? 5.240 11.038 -5.766 1.00 68.06 68 ALA A O 1
ATOM 541 N N . LYS A 1 69 ? 6.780 10.034 -7.054 1.00 63.19 69 LYS A N 1
ATOM 542 C CA . LYS A 1 69 ? 7.838 10.005 -6.040 1.00 63.19 69 LYS A CA 1
ATOM 543 C C . LYS A 1 69 ? 8.688 11.279 -6.054 1.00 63.19 69 LYS A C 1
ATOM 545 O O . LYS A 1 69 ? 9.193 11.657 -5.007 1.00 63.19 69 LYS A O 1
ATOM 550 N N . GLU A 1 70 ? 8.826 11.902 -7.222 1.00 60.47 70 GLU A N 1
ATOM 551 C CA . GLU A 1 70 ? 9.643 13.099 -7.461 1.00 60.47 70 GLU A CA 1
ATOM 552 C C . GLU A 1 70 ? 8.891 14.382 -7.076 1.00 60.47 70 GLU A C 1
ATOM 554 O O . GLU A 1 70 ? 9.428 15.235 -6.385 1.00 60.47 70 GLU A O 1
ATOM 559 N N . GLU A 1 71 ? 7.598 14.477 -7.394 1.00 59.78 71 GLU A N 1
ATOM 560 C CA . GLU A 1 71 ? 6.792 15.679 -7.111 1.00 59.78 71 GLU A CA 1
ATOM 561 C C . GLU A 1 71 ? 6.611 15.963 -5.603 1.00 59.78 71 GLU A C 1
ATOM 563 O O . GLU A 1 71 ? 6.296 17.079 -5.206 1.00 59.78 71 GLU A O 1
ATOM 568 N N . LEU A 1 72 ? 6.829 14.965 -4.737 1.00 59.69 72 LEU A N 1
ATOM 569 C CA . LEU A 1 72 ? 6.701 15.118 -3.284 1.00 59.69 72 LEU A CA 1
ATOM 570 C C . LEU A 1 72 ? 7.965 15.700 -2.619 1.00 59.69 72 LEU A C 1
ATOM 572 O O . LEU A 1 72 ? 7.891 16.102 -1.461 1.00 59.69 72 LEU A O 1
ATOM 576 N N . SER A 1 73 ? 9.119 15.717 -3.299 1.00 60.38 73 SER A N 1
ATOM 577 C CA . SER A 1 73 ? 10.392 16.156 -2.701 1.00 60.38 73 SER A CA 1
ATOM 578 C C . SER A 1 73 ? 10.720 17.637 -2.885 1.00 60.38 73 SER A C 1
ATOM 580 O O . SER A 1 73 ? 11.578 18.137 -2.163 1.00 60.38 73 SER A O 1
ATOM 582 N N . ASP A 1 74 ? 10.052 18.334 -3.806 1.00 61.62 74 ASP A N 1
ATOM 583 C CA . ASP A 1 74 ? 10.388 19.722 -4.174 1.00 61.62 74 ASP A CA 1
ATOM 584 C C . ASP A 1 74 ? 9.660 20.782 -3.325 1.00 61.62 74 ASP A C 1
ATOM 586 O O . ASP A 1 74 ? 9.923 21.980 -3.436 1.00 61.62 74 ASP A O 1
ATOM 590 N N . ASP A 1 75 ? 8.751 20.354 -2.448 1.00 69.25 75 ASP A N 1
ATOM 591 C CA . ASP A 1 75 ? 8.090 21.232 -1.489 1.00 69.25 75 ASP A CA 1
ATOM 592 C C . ASP A 1 75 ? 9.044 21.520 -0.314 1.00 69.25 75 ASP A C 1
ATOM 594 O O . ASP A 1 75 ? 9.286 20.651 0.521 1.00 69.25 75 ASP A O 1
ATOM 598 N N . ASP A 1 76 ? 9.529 22.762 -0.194 1.00 80.62 76 ASP A N 1
ATOM 599 C CA . ASP A 1 76 ? 10.456 23.254 0.855 1.00 80.62 76 ASP A CA 1
ATOM 600 C C . ASP A 1 76 ? 9.816 23.344 2.268 1.00 80.62 76 ASP A C 1
ATOM 602 O O . ASP A 1 76 ? 10.119 24.207 3.094 1.00 80.62 76 ASP A O 1
ATOM 606 N N . LYS A 1 77 ? 8.837 22.479 2.544 1.00 79.62 77 LYS A N 1
ATOM 607 C CA . LYS A 1 77 ? 8.094 22.407 3.803 1.00 79.62 77 LYS A CA 1
ATOM 608 C C . LYS A 1 77 ? 8.761 21.373 4.712 1.00 79.62 77 LYS A C 1
ATOM 610 O O . LYS A 1 77 ? 9.127 20.295 4.244 1.00 79.62 77 LYS A O 1
ATOM 615 N N . PRO A 1 78 ? 8.874 21.633 6.025 1.00 80.75 78 PRO A N 1
ATOM 616 C CA . PRO A 1 78 ? 9.369 20.622 6.947 1.00 80.75 78 PRO A CA 1
ATOM 617 C C . PRO A 1 78 ? 8.439 19.402 6.930 1.00 80.75 78 PRO A C 1
ATOM 619 O O . PRO A 1 78 ? 7.234 19.521 7.152 1.00 80.75 78 PRO A O 1
ATOM 622 N N . VAL A 1 79 ? 9.009 18.226 6.668 1.00 75.69 79 VAL A N 1
ATOM 623 C CA . VAL A 1 79 ? 8.280 16.954 6.658 1.00 75.69 79 VAL A CA 1
ATOM 624 C C . VAL A 1 79 ? 8.280 16.358 8.062 1.00 75.69 79 VAL A C 1
ATOM 626 O O . VAL A 1 79 ? 9.320 16.268 8.715 1.00 75.69 79 VAL A O 1
ATOM 629 N N . GLU A 1 80 ? 7.115 15.915 8.529 1.00 75.75 80 GLU A N 1
ATOM 630 C CA . GLU A 1 80 ? 6.988 15.217 9.807 1.00 75.75 80 GLU A CA 1
ATOM 631 C C . GLU A 1 80 ? 7.674 13.841 9.744 1.00 75.75 80 GLU A C 1
ATOM 633 O O . GLU A 1 80 ? 7.263 12.941 9.005 1.00 75.75 80 GLU A O 1
ATOM 638 N N . ILE A 1 81 ? 8.737 13.661 10.534 1.00 73.44 81 ILE A N 1
ATOM 639 C CA . ILE A 1 81 ? 9.486 12.401 10.610 1.00 73.44 81 ILE A CA 1
ATOM 640 C C . ILE A 1 81 ? 8.996 11.597 11.817 1.00 73.44 81 ILE A C 1
ATOM 642 O O . ILE A 1 81 ? 9.336 11.885 12.965 1.00 73.44 81 ILE A O 1
ATOM 646 N N . ALA A 1 82 ? 8.231 10.536 11.556 1.00 69.31 82 ALA A N 1
ATOM 647 C CA . ALA A 1 82 ? 7.852 9.563 12.575 1.00 69.31 82 ALA A CA 1
ATOM 648 C C . ALA A 1 82 ? 8.955 8.502 12.752 1.00 69.31 82 ALA A C 1
ATOM 650 O O . ALA A 1 82 ? 9.169 7.642 11.893 1.00 69.31 82 ALA A O 1
ATOM 651 N N . PHE A 1 83 ? 9.653 8.535 13.890 1.00 64.12 83 PHE A N 1
ATOM 652 C CA . PHE A 1 83 ? 10.669 7.536 14.228 1.00 64.12 83 PHE A CA 1
ATOM 653 C C . PHE A 1 83 ? 10.057 6.128 14.360 1.00 64.12 83 PHE A C 1
ATOM 655 O O . PHE A 1 83 ? 9.056 5.926 15.044 1.00 64.12 83 PHE A O 1
ATOM 662 N N . GLY A 1 84 ? 10.683 5.128 13.726 1.00 63.78 84 GLY A N 1
ATOM 663 C CA . GLY A 1 84 ? 10.292 3.712 13.826 1.00 63.78 84 GLY A CA 1
ATOM 664 C C . GLY A 1 84 ? 9.408 3.177 12.691 1.00 63.78 84 GLY A C 1
ATOM 665 O O . GLY A 1 84 ? 9.155 1.972 12.640 1.00 63.78 84 GLY A O 1
ATOM 666 N N . LEU A 1 85 ? 8.984 4.023 11.747 1.00 62.28 85 LEU A N 1
ATOM 667 C CA . LEU A 1 85 ? 8.329 3.600 10.507 1.00 62.28 85 LEU A CA 1
ATOM 668 C C . LEU A 1 85 ? 9.322 3.727 9.339 1.00 62.28 85 LEU A C 1
ATOM 670 O O . LEU A 1 85 ? 9.328 4.707 8.608 1.00 62.28 85 LEU A O 1
ATOM 674 N N . GLY A 1 86 ? 10.200 2.733 9.184 1.00 56.31 86 GLY A N 1
ATOM 675 C CA . GLY A 1 86 ? 11.284 2.735 8.186 1.00 56.31 86 GLY A CA 1
ATOM 676 C C . GLY A 1 86 ? 10.847 2.521 6.730 1.00 56.31 86 GLY A C 1
ATOM 677 O O . GLY A 1 86 ? 11.564 1.869 5.982 1.00 56.31 86 GLY A O 1
ATOM 678 N N . SER A 1 87 ? 9.664 2.985 6.327 1.00 57.94 87 SER A N 1
ATOM 679 C CA . SER A 1 87 ? 9.152 2.750 4.976 1.00 57.94 87 SER A CA 1
ATOM 680 C C . SER A 1 87 ? 8.457 3.972 4.407 1.00 57.94 87 SER A C 1
ATOM 682 O O . SER A 1 87 ? 7.539 4.513 5.019 1.00 57.94 87 SER A O 1
ATOM 684 N N . ASP A 1 88 ? 8.858 4.334 3.193 1.00 62.84 88 ASP A N 1
ATOM 685 C CA . ASP A 1 88 ? 8.317 5.431 2.390 1.00 62.84 88 ASP A CA 1
ATOM 686 C C . ASP A 1 88 ? 7.109 5.032 1.537 1.00 62.84 88 ASP A C 1
ATOM 688 O O . ASP A 1 88 ? 6.824 5.656 0.516 1.00 62.84 88 ASP A O 1
ATOM 692 N N . ASP A 1 89 ? 6.365 3.993 1.927 1.00 73.44 89 ASP A N 1
ATOM 693 C CA . ASP A 1 89 ? 5.095 3.704 1.262 1.00 73.44 89 ASP A CA 1
ATOM 694 C C . ASP A 1 89 ? 4.054 4.765 1.659 1.00 73.44 89 ASP A C 1
ATOM 696 O O . ASP A 1 89 ? 3.343 4.638 2.662 1.00 73.44 89 ASP A O 1
ATOM 700 N N . ALA A 1 90 ? 3.983 5.835 0.862 1.00 75.00 90 ALA A N 1
ATOM 701 C CA . ALA A 1 90 ? 3.063 6.954 1.043 1.00 75.00 90 ALA A CA 1
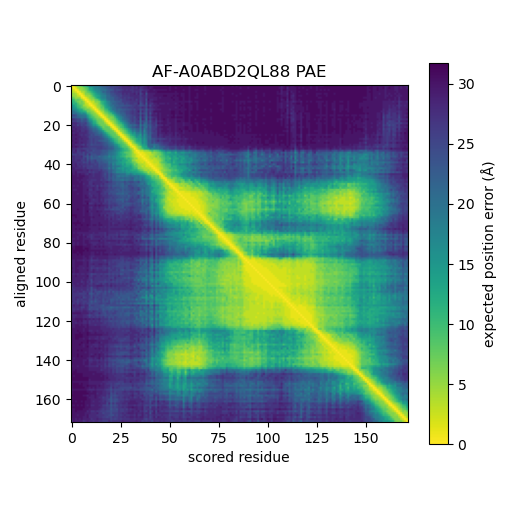ATOM 702 C C . ALA A 1 90 ? 1.600 6.494 1.139 1.00 75.00 90 ALA A C 1
ATOM 704 O O . ALA A 1 90 ? 0.832 7.031 1.935 1.00 75.00 90 ALA A O 1
ATOM 705 N N . ILE A 1 91 ? 1.221 5.445 0.399 1.00 78.75 91 ILE A N 1
ATOM 706 C CA . ILE A 1 91 ? -0.140 4.895 0.428 1.00 78.75 91 ILE A CA 1
ATOM 707 C C . ILE A 1 91 ? -0.412 4.233 1.780 1.00 78.75 91 ILE A C 1
ATOM 709 O O . ILE A 1 91 ? -1.497 4.368 2.347 1.00 78.75 91 ILE A O 1
ATOM 713 N N . TYR A 1 92 ? 0.566 3.496 2.308 1.00 81.50 92 TYR A N 1
ATOM 714 C CA . TYR A 1 92 ? 0.438 2.871 3.618 1.00 81.50 92 TYR A CA 1
ATOM 715 C C . TYR A 1 92 ? 0.397 3.912 4.743 1.00 81.50 92 TYR A C 1
ATOM 717 O O . TYR A 1 92 ? -0.429 3.766 5.645 1.00 81.50 92 TYR A O 1
ATOM 725 N N . LYS A 1 93 ? 1.221 4.968 4.666 1.00 81.56 93 LYS A N 1
ATOM 726 C CA . LYS A 1 93 ? 1.185 6.101 5.607 1.00 81.56 93 LYS A CA 1
ATOM 727 C C . LYS A 1 93 ? -0.179 6.795 5.584 1.00 81.56 93 LYS A C 1
ATOM 729 O O . LYS A 1 93 ? -0.808 6.879 6.630 1.00 81.56 93 LYS A O 1
ATOM 734 N N . ALA A 1 94 ? -0.690 7.156 4.405 1.00 85.38 94 ALA A N 1
ATOM 735 C CA . ALA A 1 94 ? -2.005 7.788 4.260 1.00 85.38 94 ALA A CA 1
ATOM 736 C C . ALA A 1 94 ? -3.146 6.930 4.838 1.00 85.38 94 ALA A C 1
ATOM 738 O O . ALA A 1 94 ? -4.066 7.433 5.477 1.00 85.38 94 ALA A O 1
ATOM 739 N N . LYS A 1 95 ? -3.073 5.604 4.670 1.00 88.06 95 LYS A N 1
ATOM 740 C CA . LYS A 1 95 ? -4.058 4.690 5.264 1.00 88.06 95 LYS A CA 1
ATOM 741 C C . LYS A 1 95 ? -3.938 4.605 6.792 1.00 88.06 95 LYS A C 1
ATOM 743 O O . LYS A 1 95 ? -4.930 4.338 7.469 1.00 88.06 95 LYS A O 1
ATOM 748 N N . LEU A 1 96 ? -2.731 4.737 7.345 1.00 87.44 96 LEU A N 1
ATOM 749 C CA . LEU A 1 96 ? -2.541 4.781 8.795 1.00 87.44 96 LEU A CA 1
ATOM 750 C C . LEU A 1 96 ? -3.104 6.073 9.380 1.00 87.44 96 LEU A C 1
ATOM 752 O O . LEU A 1 96 ? -3.844 5.986 10.352 1.00 87.44 96 LEU A O 1
ATOM 756 N N . THR A 1 97 ? -2.834 7.216 8.750 1.00 90.00 97 THR A N 1
ATOM 757 C CA . THR A 1 97 ? -3.352 8.510 9.207 1.00 90.00 97 THR A CA 1
ATOM 758 C C . THR A 1 97 ? -4.876 8.552 9.130 1.00 90.00 97 THR A C 1
ATOM 760 O O . THR A 1 97 ? -5.513 8.897 10.111 1.00 90.00 97 THR A O 1
ATOM 763 N N . GLU A 1 98 ? -5.483 8.093 8.029 1.00 92.44 98 GLU A N 1
ATOM 764 C CA . GLU A 1 98 ? -6.952 7.999 7.893 1.00 92.44 98 GLU A CA 1
ATOM 765 C C . GLU A 1 98 ? -7.582 7.114 8.981 1.00 92.44 98 GLU A C 1
ATOM 767 O O . GLU A 1 98 ? -8.686 7.349 9.473 1.00 92.44 98 GLU A O 1
ATOM 772 N N . ARG A 1 99 ? -6.874 6.053 9.367 1.00 93.00 99 ARG A N 1
ATOM 773 C CA . ARG A 1 99 ? -7.324 5.190 10.447 1.00 93.00 99 ARG A CA 1
ATOM 774 C C . ARG A 1 99 ? -7.233 5.902 11.795 1.00 93.00 99 ARG A C 1
ATOM 776 O O . ARG A 1 99 ? -8.150 5.751 12.594 1.00 93.00 99 ARG A O 1
ATOM 783 N N . GLU A 1 100 ? -6.134 6.594 12.065 1.00 92.81 100 GLU A N 1
ATOM 784 C CA . GLU A 1 100 ? -5.935 7.350 13.305 1.00 92.81 100 GLU A CA 1
ATOM 785 C C . GLU A 1 100 ? -7.008 8.430 13.452 1.00 92.81 100 GLU A C 1
ATOM 787 O O . GLU A 1 100 ? -7.699 8.441 14.469 1.00 92.81 100 GLU A O 1
ATOM 792 N N . THR A 1 101 ? -7.267 9.210 12.397 1.00 95.94 101 THR A N 1
ATOM 793 C CA . THR A 1 101 ? -8.335 10.221 12.394 1.00 95.94 101 THR A CA 1
ATOM 794 C C . THR A 1 101 ? -9.699 9.598 12.674 1.00 95.94 101 THR A C 1
ATOM 796 O O . THR A 1 101 ? -10.440 10.082 13.524 1.00 95.94 101 THR A O 1
ATOM 799 N N . TYR A 1 102 ? -10.018 8.463 12.042 1.00 97.62 102 TYR A N 1
ATOM 800 C CA . TYR A 1 102 ? -11.277 7.764 12.303 1.00 97.62 102 TYR A CA 1
ATOM 801 C C . TYR A 1 102 ? -11.398 7.276 13.757 1.00 97.62 102 TYR A C 1
ATOM 803 O O . TYR A 1 102 ? -12.483 7.341 14.342 1.00 97.62 102 TYR A O 1
ATOM 811 N N . GLU A 1 103 ? -10.319 6.733 14.332 1.00 96.75 103 GLU A N 1
ATOM 812 C CA . GLU A 1 103 ? -10.321 6.228 15.711 1.00 96.75 103 GLU A CA 1
ATOM 813 C C . GLU A 1 103 ? -10.491 7.369 16.729 1.00 96.75 103 GLU A C 1
ATOM 815 O O . GLU A 1 103 ? -11.194 7.179 17.725 1.00 96.75 103 GLU A O 1
ATOM 820 N N . GLU A 1 104 ? -9.901 8.539 16.466 1.00 96.25 104 GLU A N 1
ATOM 821 C CA . GLU A 1 104 ? -10.028 9.748 17.290 1.00 96.25 104 GLU A CA 1
ATOM 822 C C . GLU A 1 104 ? -11.430 10.357 17.214 1.00 96.25 104 GLU A C 1
ATOM 824 O O . GLU A 1 104 ? -12.039 10.625 18.247 1.00 96.25 104 GLU A O 1
ATOM 829 N N . GLU A 1 105 ? -11.981 10.504 16.008 1.00 97.88 105 GLU A N 1
ATOM 830 C CA . GLU A 1 105 ? -13.316 11.073 15.794 1.00 97.88 105 GLU A CA 1
ATOM 831 C C . GLU A 1 105 ? -14.423 10.211 16.410 1.00 97.88 105 GLU A C 1
ATOM 833 O O . GLU A 1 105 ? -15.375 10.721 17.000 1.00 97.88 105 GLU A O 1
ATOM 838 N N . ASN A 1 106 ? -14.304 8.887 16.278 1.00 97.62 106 ASN A N 1
ATOM 839 C CA . ASN A 1 106 ? -15.338 7.952 16.721 1.00 97.62 106 ASN A CA 1
ATOM 840 C C . ASN A 1 106 ? -15.055 7.340 18.094 1.00 97.62 106 ASN A C 1
ATOM 842 O O . ASN A 1 106 ? -15.820 6.479 18.530 1.00 97.62 106 ASN A O 1
ATOM 846 N N . PHE A 1 107 ? -13.952 7.713 18.748 1.00 96.69 107 PHE A N 1
ATOM 847 C CA . PHE A 1 107 ? -13.502 7.174 20.037 1.00 96.69 107 PHE A CA 1
ATOM 848 C C . PHE A 1 107 ? -13.532 5.634 20.114 1.00 96.69 107 PHE A C 1
ATOM 850 O O . PHE A 1 107 ? -13.777 5.040 21.168 1.00 96.69 107 PHE A O 1
ATOM 857 N N . THR A 1 108 ? -13.306 4.954 18.986 1.00 96.44 108 THR A N 1
ATOM 858 C CA . THR A 1 108 ? -13.394 3.492 18.876 1.00 96.44 108 THR A CA 1
ATOM 859 C C . THR A 1 108 ? -12.200 2.932 18.127 1.00 96.44 108 THR A C 1
ATOM 861 O O . THR A 1 108 ? -11.810 3.427 17.078 1.00 96.44 108 THR A O 1
ATOM 864 N N . ARG A 1 109 ? -11.618 1.845 18.650 1.00 95.69 109 ARG A N 1
ATOM 865 C CA . ARG A 1 109 ? -10.422 1.235 18.061 1.00 95.69 109 ARG A CA 1
ATOM 866 C C . ARG A 1 109 ? -10.767 0.199 16.997 1.00 95.69 109 ARG A C 1
ATOM 868 O O . ARG A 1 109 ? -11.499 -0.757 17.264 1.00 95.69 109 ARG A O 1
ATOM 875 N N . LEU A 1 110 ? -10.149 0.309 15.821 1.00 92.81 110 LEU A N 1
ATOM 876 C CA . LEU A 1 110 ? -10.358 -0.636 14.727 1.00 92.81 110 LEU A CA 1
ATOM 877 C C . LEU A 1 110 ? -9.507 -1.902 14.887 1.00 92.81 110 LEU A C 1
ATOM 879 O O . LEU A 1 110 ? -8.323 -1.880 15.238 1.00 92.81 110 LEU A O 1
ATOM 883 N N . GLN A 1 111 ? -10.095 -3.054 14.576 1.00 94.44 111 GLN A N 1
ATOM 884 C CA . GLN A 1 111 ? -9.392 -4.333 14.645 1.00 94.44 111 GLN A CA 1
ATOM 885 C C . GLN A 1 111 ? -8.530 -4.560 13.400 1.00 94.44 111 GLN A C 1
ATOM 887 O O . GLN A 1 111 ? -8.977 -4.414 12.265 1.00 94.44 111 GLN A O 1
ATOM 892 N N . LEU A 1 112 ? -7.282 -4.991 13.601 1.00 91.38 112 LEU A N 1
ATOM 893 C CA . LEU A 1 112 ? -6.374 -5.315 12.498 1.00 91.38 112 LEU A CA 1
ATOM 894 C C . LEU A 1 112 ? -6.719 -6.666 11.872 1.00 91.38 112 LEU A C 1
ATOM 896 O O . LEU A 1 112 ? -6.542 -7.719 12.508 1.00 91.38 112 LEU A O 1
ATOM 900 N N . THR A 1 113 ? -7.089 -6.644 10.590 1.00 93.50 113 THR A N 1
ATOM 901 C CA . THR A 1 113 ? -7.266 -7.866 9.801 1.00 93.50 113 THR A CA 1
ATOM 902 C C . THR A 1 113 ? -5.932 -8.597 9.620 1.00 93.50 113 THR A C 1
ATOM 904 O O . THR A 1 113 ? -4.846 -8.013 9.688 1.00 93.50 113 THR A O 1
ATOM 907 N N . LYS A 1 114 ? -5.978 -9.907 9.344 1.00 94.50 114 LYS A N 1
ATOM 908 C CA . LYS A 1 114 ? -4.760 -10.685 9.042 1.00 94.50 114 LYS A CA 1
ATOM 909 C C . LYS A 1 114 ? -3.990 -10.122 7.844 1.00 94.50 114 LYS A C 1
ATOM 911 O O . LYS A 1 114 ? -2.764 -10.219 7.811 1.00 94.50 114 LYS A O 1
ATOM 916 N N . GLN A 1 115 ? -4.697 -9.561 6.863 1.00 89.12 115 GLN A N 1
ATOM 917 C CA . GLN A 1 115 ? -4.069 -8.980 5.682 1.00 89.12 115 GLN A CA 1
ATOM 918 C C . GLN A 1 115 ? -3.296 -7.710 6.040 1.00 89.12 115 GLN A C 1
ATOM 920 O O . GLN A 1 115 ? -2.149 -7.573 5.621 1.00 89.12 115 GLN A O 1
ATOM 925 N N . ASP A 1 116 ? -3.870 -6.841 6.873 1.00 87.56 116 ASP A N 1
ATOM 926 C CA . ASP A 1 116 ? -3.206 -5.610 7.310 1.00 87.56 116 ASP A CA 1
ATOM 927 C C . ASP A 1 116 ? -1.980 -5.907 8.176 1.00 87.56 116 ASP A C 1
ATOM 929 O O . ASP A 1 116 ? -0.923 -5.321 7.959 1.00 87.56 116 ASP A O 1
ATOM 933 N N . ARG A 1 117 ? -2.053 -6.906 9.069 1.00 89.69 117 ARG A N 1
ATOM 934 C CA . ARG A 1 117 ? -0.879 -7.361 9.842 1.00 89.69 117 ARG A CA 1
ATOM 935 C C . ARG A 1 117 ? 0.266 -7.805 8.935 1.00 89.69 117 ARG A C 1
ATOM 937 O O . ARG A 1 117 ? 1.422 -7.487 9.190 1.00 89.69 117 ARG A O 1
ATOM 944 N N . LYS A 1 118 ? -0.054 -8.528 7.858 1.00 87.19 118 LYS A N 1
ATOM 945 C CA . LYS A 1 118 ? 0.941 -8.984 6.883 1.00 87.19 118 LYS A CA 1
ATOM 946 C C . LYS A 1 118 ? 1.536 -7.827 6.082 1.00 87.19 118 LYS A C 1
ATOM 948 O O . LYS A 1 118 ? 2.717 -7.882 5.763 1.00 87.19 118 LYS A O 1
ATOM 953 N N . LYS A 1 119 ? 0.736 -6.813 5.735 1.00 82.56 119 LYS A N 1
ATOM 954 C CA . LYS A 1 119 ? 1.222 -5.595 5.068 1.00 82.56 119 LYS A CA 1
ATOM 955 C C . LYS A 1 119 ? 2.163 -4.819 5.988 1.00 82.56 119 LYS A C 1
ATOM 957 O O . LYS A 1 119 ? 3.294 -4.581 5.592 1.00 82.56 119 LYS A O 1
ATOM 962 N N . ARG A 1 120 ? 1.756 -4.576 7.238 1.00 83.25 120 ARG A N 1
ATOM 963 C CA . ARG A 1 120 ? 2.589 -3.927 8.261 1.00 83.25 120 ARG A CA 1
ATOM 964 C C . ARG A 1 120 ? 3.935 -4.627 8.445 1.00 83.25 120 ARG A C 1
ATOM 966 O O . ARG A 1 120 ? 4.959 -3.965 8.445 1.00 83.25 120 ARG A O 1
ATOM 973 N N . ALA A 1 121 ? 3.931 -5.958 8.523 1.00 83.94 121 ALA A N 1
ATOM 974 C CA . ALA A 1 121 ? 5.159 -6.742 8.650 1.00 83.94 121 ALA A CA 1
ATOM 975 C C . ALA A 1 121 ? 6.090 -6.634 7.428 1.00 83.94 121 ALA A C 1
ATOM 977 O O . ALA A 1 121 ? 7.293 -6.772 7.574 1.00 83.94 121 ALA A O 1
ATOM 978 N N . ARG A 1 122 ? 5.560 -6.421 6.216 1.00 79.12 122 ARG A N 1
ATOM 979 C CA . ARG A 1 122 ? 6.401 -6.216 5.021 1.00 79.12 122 ARG A CA 1
ATOM 980 C C . ARG A 1 122 ? 7.050 -4.842 5.027 1.00 79.12 122 ARG A C 1
ATOM 982 O O . ARG A 1 122 ? 8.226 -4.743 4.726 1.00 79.12 122 ARG A O 1
ATOM 989 N N . VAL A 1 123 ? 6.267 -3.828 5.374 1.00 77.50 123 VAL A N 1
ATOM 990 C CA . VAL A 1 123 ? 6.687 -2.426 5.457 1.00 77.50 123 VAL A CA 1
ATOM 991 C C . VAL A 1 123 ? 7.763 -2.242 6.534 1.00 77.50 123 VAL A C 1
ATOM 993 O O . VAL A 1 123 ? 8.711 -1.503 6.328 1.00 77.50 123 VAL A O 1
ATOM 996 N N . SER A 1 124 ? 7.666 -2.944 7.667 1.00 75.81 124 SER A N 1
ATOM 997 C CA . SER A 1 124 ? 8.644 -2.829 8.760 1.00 75.81 124 SER A CA 1
ATOM 998 C C . SER A 1 124 ? 9.976 -3.548 8.522 1.00 75.81 124 SER A C 1
ATOM 1000 O O . SER A 1 124 ? 10.902 -3.363 9.306 1.00 75.81 124 SER A O 1
ATOM 1002 N N . ASN A 1 125 ? 10.066 -4.432 7.526 1.00 72.25 125 ASN A N 1
ATOM 1003 C CA . ASN A 1 125 ? 11.261 -5.243 7.318 1.00 72.25 125 ASN A CA 1
ATOM 1004 C C . ASN A 1 125 ? 12.273 -4.496 6.443 1.00 72.25 125 ASN A C 1
ATOM 1006 O O . ASN A 1 125 ? 11.916 -3.988 5.385 1.00 72.25 125 ASN A O 1
ATOM 1010 N N . ILE A 1 126 ? 13.543 -4.517 6.852 1.00 63.59 126 ILE A N 1
ATOM 1011 C CA . ILE A 1 126 ? 14.681 -3.904 6.143 1.00 63.59 126 ILE A CA 1
ATOM 1012 C C . ILE A 1 126 ? 14.805 -4.428 4.697 1.00 63.59 126 ILE A C 1
ATOM 1014 O O . ILE A 1 126 ? 15.141 -3.663 3.797 1.00 63.59 126 ILE A O 1
ATOM 1018 N N . ASP A 1 127 ? 14.415 -5.685 4.445 1.00 62.31 127 ASP A N 1
ATOM 1019 C CA . ASP A 1 127 ? 14.324 -6.294 3.104 1.00 62.31 127 ASP A CA 1
ATOM 1020 C C . ASP A 1 127 ? 13.454 -5.495 2.114 1.00 62.31 127 ASP A C 1
ATOM 1022 O O . ASP A 1 127 ? 13.550 -5.690 0.904 1.00 62.31 127 ASP A O 1
ATOM 1026 N N . HIS A 1 128 ? 12.574 -4.615 2.604 1.00 63.75 128 HIS A N 1
ATOM 1027 C CA . HIS A 1 128 ? 11.759 -3.766 1.747 1.00 63.75 128 HIS A CA 1
ATOM 1028 C C . HIS A 1 128 ? 12.610 -2.764 0.963 1.00 63.75 128 HIS A C 1
ATOM 1030 O O . HIS A 1 128 ? 12.262 -2.479 -0.174 1.00 63.75 128 HIS A O 1
ATOM 1036 N N . ILE A 1 129 ? 13.707 -2.246 1.526 1.00 64.31 129 ILE A N 1
ATOM 1037 C CA . ILE A 1 129 ? 14.556 -1.255 0.844 1.00 64.31 129 ILE A CA 1
ATOM 1038 C C . ILE A 1 129 ? 15.192 -1.890 -0.398 1.00 64.31 129 ILE A C 1
ATOM 1040 O O . ILE A 1 129 ? 15.006 -1.382 -1.498 1.00 64.31 129 ILE A O 1
ATOM 1044 N N . ALA A 1 130 ? 15.798 -3.072 -0.250 1.00 63.34 130 ALA A N 1
ATOM 1045 C CA . ALA A 1 130 ? 16.343 -3.833 -1.377 1.00 63.34 130 ALA A CA 1
ATOM 1046 C C . ALA A 1 130 ? 15.264 -4.204 -2.416 1.00 63.34 130 ALA A C 1
ATOM 1048 O O . ALA A 1 130 ? 15.510 -4.175 -3.617 1.00 63.34 130 ALA A O 1
ATOM 1049 N N . ALA A 1 131 ? 14.039 -4.497 -1.967 1.00 63.19 131 ALA A N 1
ATOM 1050 C CA . ALA A 1 131 ? 12.923 -4.766 -2.870 1.00 63.19 131 ALA A CA 1
ATOM 1051 C C . ALA A 1 131 ? 12.436 -3.520 -3.638 1.00 63.19 131 ALA A C 1
ATOM 1053 O O . ALA A 1 131 ? 11.887 -3.674 -4.728 1.00 63.19 131 ALA A O 1
ATOM 1054 N N . VAL A 1 132 ? 12.614 -2.303 -3.100 1.00 67.94 132 VAL A N 1
ATOM 1055 C CA . VAL A 1 132 ? 12.304 -1.062 -3.834 1.00 67.94 132 VAL A CA 1
ATOM 1056 C C . VAL A 1 132 ? 13.267 -0.884 -5.005 1.00 67.94 132 VAL A C 1
ATOM 1058 O O . VAL A 1 132 ? 12.812 -0.516 -6.087 1.00 67.94 132 VAL A O 1
ATOM 1061 N N . ASP A 1 133 ? 14.551 -1.185 -4.815 1.00 70.56 133 ASP A N 1
ATOM 1062 C CA . ASP A 1 133 ? 15.561 -1.076 -5.873 1.00 70.56 133 ASP A CA 1
ATOM 1063 C C . ASP A 1 133 ? 15.293 -2.078 -7.008 1.00 70.56 133 ASP A C 1
ATOM 1065 O O . ASP A 1 133 ? 15.253 -1.695 -8.178 1.00 70.56 133 ASP A O 1
ATOM 1069 N N . GLU A 1 134 ? 14.979 -3.334 -6.669 1.00 76.19 134 GLU A N 1
ATOM 1070 C CA . GLU A 1 134 ? 14.562 -4.354 -7.647 1.00 76.19 134 GLU A CA 1
ATOM 1071 C C . GLU A 1 134 ? 13.274 -3.956 -8.396 1.00 76.19 134 GLU A C 1
ATOM 1073 O O . GLU A 1 134 ? 13.126 -4.205 -9.597 1.00 76.19 134 GLU A O 1
ATOM 1078 N N . ASP A 1 135 ? 12.311 -3.338 -7.702 1.00 72.19 135 ASP A N 1
ATOM 1079 C CA . ASP A 1 135 ? 11.066 -2.872 -8.317 1.00 72.19 135 ASP A CA 1
ATOM 1080 C C . ASP A 1 135 ? 11.298 -1.664 -9.245 1.00 72.19 135 ASP A C 1
ATOM 1082 O O . ASP A 1 135 ? 10.630 -1.569 -10.279 1.00 72.19 135 ASP A O 1
ATOM 1086 N N . LEU A 1 136 ? 12.244 -0.772 -8.928 1.00 79.25 136 LEU A N 1
ATOM 1087 C CA . LEU A 1 136 ? 12.649 0.343 -9.793 1.00 79.25 136 LEU A CA 1
ATOM 1088 C C . LEU A 1 136 ? 13.362 -0.150 -11.053 1.00 79.25 136 LEU A C 1
ATOM 1090 O O . LEU A 1 136 ? 13.025 0.288 -12.154 1.00 79.25 136 LEU A O 1
ATOM 1094 N N . GLU A 1 137 ? 14.286 -1.102 -10.917 1.00 83.38 137 GLU A N 1
ATOM 1095 C CA . GLU A 1 137 ? 14.958 -1.735 -12.055 1.00 83.38 137 GLU A CA 1
ATOM 1096 C C . GLU A 1 137 ? 13.941 -2.422 -12.977 1.00 83.38 137 GLU A C 1
ATOM 1098 O O . GLU A 1 137 ? 13.955 -2.234 -14.195 1.00 83.38 137 GLU A O 1
ATOM 1103 N N . TYR A 1 138 ? 12.973 -3.131 -12.391 1.00 81.25 138 TYR A N 1
ATOM 1104 C CA . TYR A 1 138 ? 11.866 -3.736 -13.125 1.00 81.25 138 TYR A CA 1
ATOM 1105 C C . TYR A 1 138 ? 10.990 -2.700 -13.848 1.00 81.25 138 TYR A C 1
ATOM 1107 O O . TYR A 1 138 ? 10.585 -2.921 -14.991 1.00 81.25 138 TYR A O 1
ATOM 1115 N N . ILE A 1 139 ? 10.669 -1.579 -13.196 1.00 82.56 139 ILE A N 1
ATOM 1116 C CA . ILE A 1 139 ? 9.882 -0.490 -13.791 1.00 82.56 139 ILE A CA 1
ATOM 1117 C C . ILE A 1 139 ? 10.629 0.122 -14.979 1.00 82.56 139 ILE A C 1
ATOM 1119 O O . ILE A 1 139 ? 10.031 0.294 -16.041 1.00 82.56 139 ILE A O 1
ATOM 1123 N N . ASN A 1 140 ? 11.925 0.384 -14.828 1.00 84.31 140 ASN A N 1
ATOM 1124 C CA . ASN A 1 140 ? 12.763 0.923 -15.894 1.00 84.31 140 ASN A CA 1
ATOM 1125 C C . ASN A 1 140 ? 12.885 -0.060 -17.066 1.00 84.31 140 ASN A C 1
ATOM 1127 O O . ASN A 1 140 ? 12.699 0.332 -18.216 1.00 84.31 140 ASN A O 1
ATOM 1131 N N . ALA A 1 141 ? 13.084 -1.353 -16.796 1.00 84.75 141 ALA A N 1
ATOM 1132 C CA . ALA A 1 141 ? 13.086 -2.391 -17.826 1.00 84.75 141 ALA A CA 1
ATOM 1133 C C . ALA A 1 141 ? 11.734 -2.494 -18.559 1.00 84.75 141 ALA A C 1
ATOM 1135 O O . ALA A 1 141 ? 11.685 -2.656 -19.777 1.00 84.75 141 ALA A O 1
ATOM 1136 N N . LEU A 1 142 ? 10.613 -2.347 -17.846 1.00 82.88 142 LEU A N 1
ATOM 1137 C CA . LEU A 1 142 ? 9.276 -2.349 -18.445 1.00 82.88 142 LEU A CA 1
ATOM 1138 C C . LEU A 1 142 ? 9.015 -1.111 -19.319 1.00 82.88 142 LEU A C 1
ATOM 1140 O O . LEU A 1 142 ? 8.301 -1.205 -20.315 1.00 82.88 142 LEU A O 1
ATOM 1144 N N . LEU A 1 143 ? 9.545 0.052 -18.939 1.00 83.00 143 LEU A N 1
ATOM 1145 C CA . LEU A 1 143 ? 9.415 1.281 -19.724 1.00 83.00 143 LEU A CA 1
ATOM 1146 C C . LEU A 1 143 ? 10.301 1.252 -20.975 1.00 83.00 143 LEU A C 1
ATOM 1148 O O . LEU A 1 143 ? 9.865 1.721 -22.024 1.00 83.00 143 LEU A O 1
ATOM 1152 N N . ASN A 1 144 ? 11.489 0.652 -20.870 1.00 82.81 144 ASN A N 1
ATOM 1153 C CA . ASN A 1 144 ? 12.474 0.583 -21.950 1.00 82.81 144 ASN A CA 1
ATOM 1154 C C . ASN A 1 144 ? 12.280 -0.612 -22.901 1.00 82.81 144 ASN A C 1
ATOM 1156 O O . ASN A 1 144 ? 12.838 -0.603 -23.995 1.00 82.81 144 ASN A O 1
ATOM 1160 N N . SER A 1 145 ? 11.503 -1.633 -22.523 1.00 75.19 145 SER A N 1
ATOM 1161 C CA . SER A 1 145 ? 11.224 -2.784 -23.396 1.00 75.19 145 SER A CA 1
ATOM 1162 C C . SER A 1 145 ? 10.268 -2.413 -24.533 1.00 75.19 145 SER A C 1
ATOM 1164 O O . SER A 1 145 ? 9.192 -1.833 -24.325 1.00 75.19 145 SER A O 1
ATOM 1166 N N . GLY A 1 146 ? 10.664 -2.761 -25.761 1.00 67.38 146 GLY A N 1
ATOM 1167 C CA . GLY A 1 146 ? 9.819 -2.664 -26.950 1.00 67.38 146 GLY A CA 1
ATOM 1168 C C . GLY A 1 146 ? 8.602 -3.587 -26.852 1.00 67.38 146 GLY A C 1
ATOM 1169 O O . GLY A 1 146 ? 8.573 -4.518 -26.052 1.00 67.38 146 GLY A O 1
ATOM 1170 N N . ASP A 1 147 ? 7.572 -3.340 -27.663 1.00 64.44 147 ASP A N 1
ATOM 1171 C CA . ASP A 1 147 ? 6.315 -4.114 -27.645 1.00 64.44 147 ASP A CA 1
ATOM 1172 C C . ASP A 1 147 ? 6.462 -5.587 -28.108 1.00 64.44 147 ASP A C 1
ATOM 1174 O O . ASP A 1 147 ? 5.464 -6.304 -28.181 1.00 64.44 147 ASP A O 1
ATOM 1178 N N . GLU A 1 148 ? 7.684 -6.043 -28.407 1.00 59.00 148 GLU A N 1
ATOM 1179 C CA . GLU A 1 148 ? 7.996 -7.385 -28.919 1.00 59.00 148 GLU A CA 1
ATOM 1180 C C . GLU A 1 148 ? 8.681 -8.310 -27.880 1.00 59.00 148 GLU A C 1
ATOM 1182 O O . GLU A 1 148 ? 8.635 -9.528 -28.037 1.00 59.00 148 GLU A O 1
ATOM 1187 N N . ASP A 1 149 ? 9.205 -7.784 -26.761 1.00 54.78 149 ASP A N 1
ATOM 1188 C CA . ASP A 1 149 ? 10.101 -8.516 -25.834 1.00 54.78 149 ASP A CA 1
ATOM 1189 C C . ASP A 1 149 ? 9.445 -8.950 -24.498 1.00 54.78 149 ASP A C 1
ATOM 1191 O O . ASP A 1 149 ? 10.022 -8.884 -23.409 1.00 54.78 149 ASP A O 1
ATOM 1195 N N . ASP A 1 150 ? 8.199 -9.422 -24.544 1.00 53.88 150 ASP A N 1
ATOM 1196 C CA . ASP A 1 150 ? 7.374 -9.654 -23.342 1.00 53.88 150 ASP A CA 1
ATOM 1197 C C . ASP A 1 1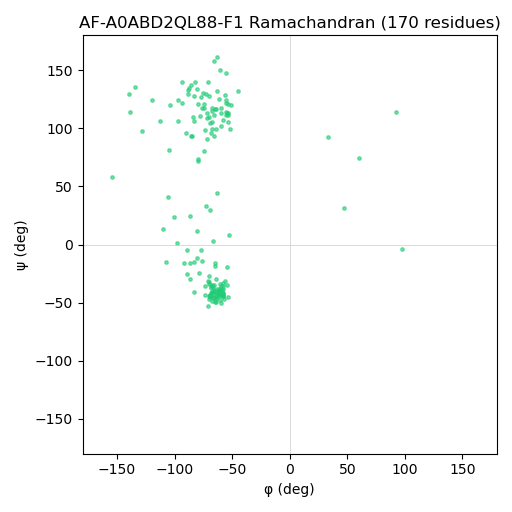50 ? 7.627 -10.963 -22.572 1.00 53.88 150 ASP A C 1
ATOM 1199 O O . ASP A 1 150 ? 7.090 -11.162 -21.468 1.00 53.88 150 ASP A O 1
ATOM 1203 N N . GLU A 1 151 ? 8.376 -11.912 -23.132 1.00 55.75 151 GLU A N 1
ATOM 1204 C CA . GLU A 1 151 ? 8.615 -13.185 -22.438 1.00 55.75 151 GLU A CA 1
ATOM 1205 C C . GLU A 1 151 ? 9.684 -13.080 -21.347 1.00 55.75 151 GLU A C 1
ATOM 1207 O O . GLU A 1 151 ? 9.623 -13.832 -20.370 1.00 55.75 151 GLU A O 1
ATOM 1212 N N . GLN A 1 152 ? 10.598 -12.111 -21.446 1.00 55.38 152 GLN A N 1
ATOM 1213 C CA . GLN A 1 152 ? 11.769 -12.027 -20.569 1.00 55.38 152 GLN A CA 1
ATOM 1214 C C . GLN A 1 152 ? 11.523 -11.228 -19.280 1.00 55.38 152 GLN A C 1
ATOM 1216 O O . GLN A 1 152 ? 12.134 -11.513 -18.252 1.00 55.38 152 GLN A O 1
ATOM 1221 N N . HIS A 1 153 ? 10.564 -10.298 -19.273 1.00 53.53 153 HIS A N 1
ATOM 1222 C CA . HIS A 1 153 ? 10.317 -9.397 -18.137 1.00 53.53 153 HIS A CA 1
ATOM 1223 C C . HIS A 1 153 ? 9.141 -9.816 -17.246 1.00 53.53 153 HIS A C 1
ATOM 1225 O O . HIS A 1 153 ? 8.533 -9.001 -16.557 1.00 53.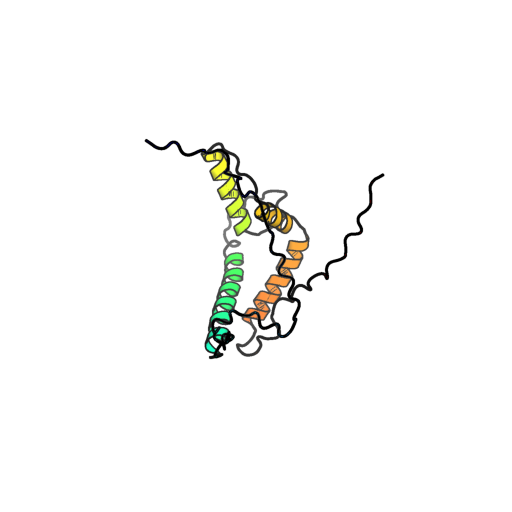53 153 HIS A O 1
ATOM 1231 N N . ARG A 1 154 ? 8.763 -11.097 -17.220 1.00 59.12 154 ARG A N 1
ATOM 1232 C CA . ARG A 1 154 ? 7.739 -11.562 -16.271 1.00 59.12 154 ARG A CA 1
ATOM 1233 C C . ARG A 1 154 ? 8.367 -11.707 -14.889 1.00 59.12 154 ARG A C 1
ATOM 1235 O O . ARG A 1 154 ? 9.342 -12.439 -14.744 1.00 59.12 154 ARG A O 1
ATOM 1242 N N . LYS A 1 155 ? 7.772 -11.080 -13.858 1.00 58.50 155 LYS A N 1
ATOM 1243 C CA . LYS A 1 155 ? 8.194 -11.289 -12.458 1.00 58.50 155 LYS A CA 1
ATOM 1244 C C . LYS A 1 155 ? 8.387 -12.793 -12.201 1.00 58.50 155 LYS A C 1
ATOM 1246 O O . LYS A 1 155 ? 7.495 -13.573 -12.569 1.00 58.50 155 LYS A O 1
ATOM 1251 N N . PRO A 1 156 ? 9.507 -13.217 -11.587 1.00 55.78 156 PRO A N 1
ATOM 1252 C CA . PRO A 1 156 ? 9.837 -14.628 -11.457 1.00 55.78 156 PRO A CA 1
ATOM 1253 C C . PRO A 1 156 ? 8.680 -15.365 -10.781 1.00 55.78 156 PRO A C 1
ATOM 1255 O O . PRO A 1 156 ? 8.229 -14.997 -9.689 1.00 55.78 156 PRO A O 1
ATOM 1258 N N . LYS A 1 157 ? 8.157 -16.407 -11.445 1.00 60.69 157 LYS A N 1
ATOM 1259 C CA . LYS A 1 157 ? 7.113 -17.262 -10.867 1.00 60.69 157 LYS A CA 1
ATOM 1260 C C . LYS A 1 157 ? 7.644 -17.792 -9.539 1.00 60.69 157 LYS A C 1
ATOM 1262 O O . LYS A 1 157 ? 8.604 -18.561 -9.509 1.00 60.69 157 LYS A O 1
ATOM 1267 N N . ARG A 1 158 ? 7.022 -17.380 -8.429 1.00 57.69 158 ARG A N 1
ATOM 1268 C CA . ARG A 1 158 ? 7.377 -17.865 -7.089 1.00 57.69 158 ARG A CA 1
ATOM 1269 C C . ARG A 1 158 ? 7.319 -19.388 -7.116 1.00 57.69 158 ARG A C 1
ATOM 1271 O O . ARG A 1 158 ? 6.234 -19.951 -7.251 1.00 57.69 158 ARG A O 1
ATOM 1278 N N . ARG A 1 159 ? 8.475 -20.050 -6.998 1.00 58.25 159 ARG A N 1
ATOM 1279 C CA . ARG A 1 159 ? 8.555 -21.512 -6.898 1.00 58.25 159 ARG A CA 1
ATOM 1280 C C . ARG A 1 159 ? 7.643 -21.937 -5.750 1.00 58.25 159 ARG A C 1
ATOM 1282 O O . ARG A 1 159 ? 7.889 -21.582 -4.595 1.00 58.25 159 ARG A O 1
ATOM 1289 N N . SER A 1 160 ? 6.560 -22.649 -6.055 1.00 58.44 160 SER A N 1
ATOM 1290 C CA . SER A 1 160 ? 5.697 -23.223 -5.029 1.00 58.44 160 SER A CA 1
ATOM 1291 C C . SER A 1 160 ? 6.559 -24.166 -4.196 1.00 58.44 160 SER A C 1
ATOM 1293 O O . SER A 1 160 ? 7.048 -25.171 -4.718 1.00 58.44 160 SER A O 1
ATOM 1295 N N . LYS A 1 161 ? 6.802 -23.839 -2.920 1.00 61.56 161 LYS A N 1
ATOM 1296 C CA . LYS A 1 161 ? 7.485 -24.754 -2.000 1.00 61.56 161 LYS A CA 1
ATOM 1297 C C . LYS A 1 161 ? 6.658 -26.039 -1.948 1.00 61.56 161 LYS A C 1
ATOM 1299 O O . LYS A 1 161 ? 5.557 -26.044 -1.401 1.00 61.56 161 LYS A O 1
ATOM 1304 N N . LYS A 1 162 ? 7.174 -27.100 -2.575 1.00 58.19 162 LYS A N 1
ATOM 1305 C CA . LYS A 1 162 ? 6.614 -28.455 -2.550 1.00 58.19 162 LYS A CA 1
ATOM 1306 C C . LYS A 1 162 ? 6.389 -28.813 -1.080 1.00 58.19 162 LYS A C 1
ATOM 1308 O O . LYS A 1 162 ? 7.321 -28.717 -0.285 1.00 58.19 162 LYS A O 1
ATOM 1313 N N . GLY A 1 163 ? 5.139 -29.095 -0.713 1.00 50.03 163 GLY A N 1
ATOM 1314 C CA . GLY A 1 163 ? 4.703 -29.223 0.676 1.00 50.03 163 GLY A CA 1
ATOM 1315 C C . GLY A 1 163 ? 5.560 -30.214 1.457 1.00 50.03 163 GLY A C 1
ATOM 1316 O O . GLY A 1 163 ? 5.443 -31.425 1.279 1.00 50.03 163 GLY A O 1
ATOM 1317 N N . GLY A 1 164 ? 6.427 -29.697 2.329 1.00 54.84 164 GLY A N 1
ATOM 1318 C CA . GLY A 1 164 ? 7.155 -30.507 3.293 1.00 54.84 164 GLY A CA 1
ATOM 1319 C C . GLY A 1 164 ? 6.158 -31.116 4.270 1.00 54.84 164 GLY A C 1
ATOM 1320 O O . GLY A 1 164 ? 5.469 -30.390 4.990 1.00 54.84 164 GLY A O 1
ATOM 1321 N N . LYS A 1 165 ? 6.053 -32.448 4.276 1.00 62.12 165 LYS A N 1
ATOM 1322 C CA . LYS A 1 165 ? 5.247 -33.200 5.244 1.00 62.12 165 LYS A CA 1
ATOM 1323 C C . LYS A 1 165 ? 5.702 -32.804 6.653 1.00 62.12 165 LYS A C 1
ATOM 1325 O O . LYS A 1 165 ? 6.829 -33.102 7.048 1.00 62.12 165 LYS A O 1
ATOM 1330 N N . ARG A 1 166 ? 4.847 -32.103 7.403 1.00 64.12 166 ARG A N 1
ATOM 1331 C CA . ARG A 1 166 ? 5.112 -31.757 8.805 1.00 64.12 166 ARG A CA 1
ATOM 1332 C C . ARG A 1 166 ? 5.137 -33.066 9.592 1.00 64.12 166 ARG A C 1
ATOM 1334 O O . ARG A 1 166 ? 4.111 -33.731 9.705 1.00 64.12 166 ARG A O 1
ATOM 1341 N N . LYS A 1 167 ? 6.308 -33.464 10.094 1.00 65.62 167 LYS A N 1
ATOM 1342 C CA . LYS A 1 167 ? 6.424 -34.601 11.012 1.00 65.62 167 LYS A CA 1
ATOM 1343 C C . LYS A 1 167 ? 5.657 -34.242 12.289 1.00 65.62 167 LYS A C 1
ATOM 1345 O O . LYS A 1 167 ? 5.992 -33.264 12.954 1.00 65.62 167 LYS A O 1
ATOM 1350 N N . HIS A 1 168 ? 4.600 -34.991 12.594 1.00 59.72 168 HIS A N 1
ATOM 1351 C CA . HIS A 1 168 ? 3.875 -34.870 13.854 1.00 59.72 168 HIS A CA 1
ATOM 1352 C C . HIS A 1 168 ? 4.784 -35.352 14.988 1.00 59.72 168 HIS A C 1
ATOM 1354 O O . HIS A 1 168 ? 5.001 -36.551 15.145 1.00 59.72 168 HIS A O 1
ATOM 1360 N N . PHE A 1 169 ? 5.320 -34.423 15.778 1.00 60.50 169 PHE A N 1
ATOM 1361 C CA . PHE A 1 169 ? 5.891 -34.764 17.075 1.00 60.50 169 PHE A CA 1
ATOM 1362 C C . PHE A 1 169 ? 4.739 -35.099 18.023 1.00 60.50 169 PHE A C 1
ATOM 1364 O O . PHE A 1 169 ? 3.922 -34.236 18.348 1.00 60.50 169 PHE A O 1
ATOM 1371 N N . LYS A 1 170 ? 4.651 -36.367 18.436 1.00 66.00 170 LYS A N 1
ATOM 1372 C CA . LYS A 1 170 ? 3.798 -36.766 19.557 1.00 66.00 170 LYS A CA 1
ATOM 1373 C C . LYS A 1 170 ? 4.403 -36.155 20.821 1.00 66.00 170 LYS A C 1
ATOM 1375 O O . LYS A 1 170 ? 5.546 -36.456 21.155 1.00 66.00 170 LYS A O 1
ATOM 1380 N N . ARG A 1 171 ? 3.658 -35.273 21.485 1.00 60.31 171 ARG A N 1
ATOM 1381 C CA . ARG A 1 171 ? 3.986 -34.847 22.850 1.00 60.31 171 ARG A CA 1
ATOM 1382 C C . ARG A 1 171 ? 3.714 -36.039 23.773 1.00 60.31 171 ARG A C 1
ATOM 1384 O O . ARG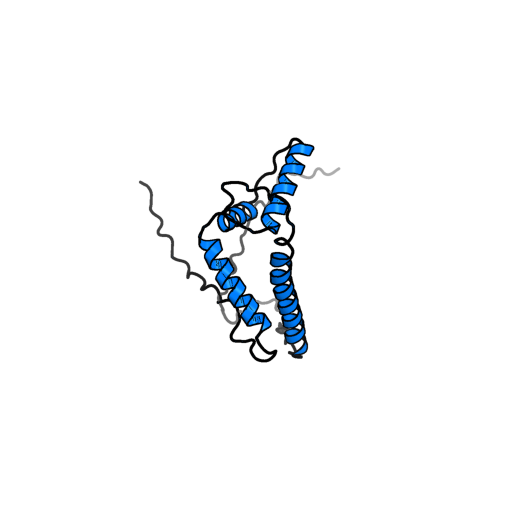 A 1 171 ? 2.652 -36.647 23.647 1.00 60.31 171 ARG A O 1
ATOM 1391 N N . LYS A 1 172 ? 4.708 -36.397 24.588 1.00 56.22 172 LYS A N 1
ATOM 1392 C CA . LYS A 1 172 ? 4.516 -37.227 25.782 1.00 56.22 172 LYS A CA 1
ATOM 1393 C C . LYS A 1 172 ? 3.785 -36.412 26.841 1.00 56.22 172 LYS A C 1
ATOM 1395 O O . LYS A 1 172 ? 3.976 -35.172 26.834 1.00 56.22 172 LYS A O 1
#

Sequence (172 aa):
MYSVNLANFKPIRKNDKAEDKNTASADNQSQNAIYKPAKLNPVLYDDGKDKKVSNLKRKRRAAKMLLAKEELSDDDKPVEIAFGLGSDDAIYKAKLTERETYEEENFTRLQLTKQDRKKRARVSNIDHIAAVDEDLEYINALLNSGDEDDEQHRKPKRRSKKGGKRKHFKRK

Foldseek 3Di:
DDDDDPPPDDDDDDDDPPPPDDDDDDDDDDDPCPDDPDDDDDDDDPPVPVLLVVLVVVLVVLVVVVVVVVVVPPPPDDDDDDPQQQAPPVVLVVVVVVQVVVCVVVVHHDDDDPVNVVVSVCRNDPVVVVVVVVVNVLSVCSNPDDSPPPPPSDDPDPPDPPDDDPPDDDDD

=== Feature glossary ===
The record interleaves many kinds of information about one protein. Here is each kind framed as the question it answers.

Q: What are the backbone torsion angles?
A: φ (phi) and ψ (psi) are the two rotatable backbone dihedrals per residue: φ is the C(i-1)–N–Cα–C torsion, ψ is the N–Cα–C–N(i+1) torsion, both in degrees on (−180°, 180°]. α-helical residues cluster near (−60°, −45°); β-strand residues near (−120°, +130°). A Ramachandran plot is simply a scatter of (φ, ψ) for every residue.

Q: What is the amino-acid chain?
A: This is the polypeptide sequence — one letter per residue, N-terminus first. Length ranges from a few dozen residues for small domains to over a thousand for large multi-domain proteins.

Q: How mobile is each atom in the crystal?
A: For experimental (PDB) structures, the B-factor (temperature factor) quantifies the positional spread of each atom in the crystal — a combination of thermal vibration and static disorder — in units of Å². High B-factors mark flexible loops or poorly resolved regions; low B-factors mark the rigid, well-ordered core.

Q: Are the domains correctly placed relative to each other?
A: Predicted Aligned Error (PAE) is an AlphaFold confidence matrix: entry (i, j) is the expected error in the position of residue j, in ångströms, when the prediction is superimposed on the true structure at residue i. Low PAE within a block of residues means that block is internally rigid and well-predicted; high PAE between two blocks means their relative placement is uncertain even if each block individually is confident.

Q: How confident is the AlphaFold model at each residue?
A: pLDDT is the predicted lDDT-Cα score: AlphaFold's confidence that the local environment of each residue (all inter-atomic distances within 15 Å) is correctly placed. It is a per-residue number between 0 and 100, with higher meaning more reliable.

Q: What family and function is it annotated with?
A: Functional annotations link the protein to curated databases. InterPro entries identify conserved domains and families by matching the sequence against member-database signatures (Pfam, PROSITE, CDD, …). Gene Ontology (GO) terms describe molecular function, biological process, and cellular component in a controlled vocabulary. CATH places the structure in a hierarchical fold classification (Class/Architecture/Topology/Homologous-superfamily). The organism is the source species.

Q: How big and how compact is the whole molecule?
A: Three whole-structure scalars: the radius of gyration (RMS distance of Cα from centroid, in Å), the count of Cα–Cα contacts (pairs closer than 8 Å and separated by more than four residues in sequence — i.e. tertiary, not local, contacts), and the bounding-box dimensions. Together they distinguish compact globular folds from extended fibres or disordered chains.

Q: What known structures does this most resemble?
A: The Foldseek neighbor list gives the closest experimentally determined structures in the PDB, ranked by structural alignment. TM-score near 1 means near-identical fold; near 0.3 means only rough topology match. This is how one finds what a novel AlphaFold prediction most resembles in the solved-structure universe.

Q: Which residues are buried vs exposed?
A: SASA measures how much of the protein is reachable by solvent. It is computed by rolling a water-sized probe over the atomic surface and summing the exposed area (Å²). Per-residue SASA distinguishes core (buried, low SASA) from surface (exposed, high SASA) residues; total SASA is a whole-molecule size measure.

Q: Which residues are in helices, strands, or loops?
A: Eight-state secondary structure (DSSP): H is the canonical α-helix, G the tighter 3₁₀-helix, I the wider π-helix; E/B are β-structure, T and S are turns and bends, and '-' is everything else. DSSP derives these from the pattern of main-chain N–H···O=C hydrogen bonds, not from the sequence.

Q: Where is each backbone atom in 3D?
A: Structure coordinates are given as an mmCIF _atom_site loop: one row per atom with element, residue name, chain id, sequence number, and x/y/z position in Å. Only the four main-chain atoms per residue are included here; side chains are omitted to keep the record compact.

Q: What if only a Cα trace is available?
A: Three-state secondary structure (P-SEA) collapses the eight DSSP classes into helix (a), strand (b), and coil (c). P-SEA assigns these from Cα geometry alone — distances and angles — without requiring backbone oxygens, so it works on any Cα trace.

Q: What do the rendered images show?
A: The six renders are orthographic views along the three Cartesian axes in both directions. Representation (cartoon, sticks, or surface) and color scheme (sequence-rainbow or by-chain) vary across proteins so the training set covers all the common visualization conventions.

Q: What does the local fold look like, residue by residue?
A: Foldseek's 3Di representation compresses backbone geometry into a per-residue letter drawn from a learned twenty-state alphabet. It captures the tertiary interaction pattern around each residue — which residues are packed against it in space, regardless of where they are in sequence.

Q: What do the diagnostic plots show?
A: The contact map is a binary N×N matrix image: pixel (i, j) is dark where Cα_i and Cα_j are within 8 Å and |i−j|>4. Because the |i−j|>4 filter removes local helical contacts, off-diagonal stripes parallel to the main diagonal indicate parallel β-sheets; stripes perpendicular to it indicate antiparallel β-sheets. The Ramachandran plot scatters every residue's (φ, ψ) pair against the sterically allowed regions. The PAE heatmap 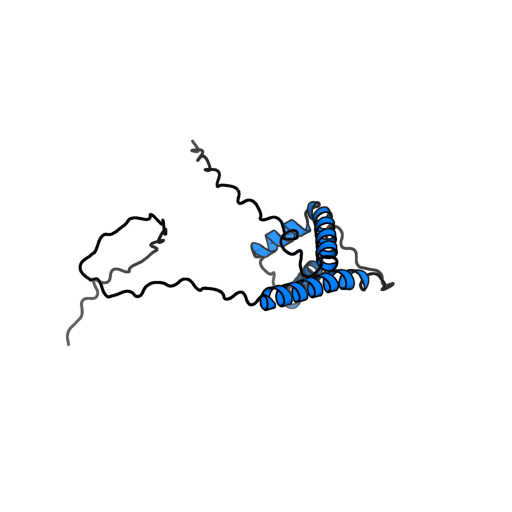renders the predicted-aligned-error matrix.